Protein 1BQC (pdb70)

Sequence (302 aa):
ATGLHVKNGRLYEANGQEFIIRGVSHPHNWYPQHTQAFADIKSHGANTVRVVLSNGVRWSKNGPSDVANVISLCKQNRLICMLEVHDTTGYGEQSGASTLDQAVDYWIELKSVLQGEEDYVLINIGNEPYGNDSATVAAWATDTSAAIQRLRAAGFEHTLVVDAPNWGQDWTNTMRNNADQVYASDPTGNTVFSIHMYGVYSQASTITSYLEHFVNAGLPLIIGEFGHDHSDGNPDEDTIMAEAERLKLGYIGWSWSGNGGGVEYLDMVYNFDGDNLSPWGERIFYGPNGIASTAKEAVIFG

Nearest PDB structures (foldseek):
  1bqc-assembly1_A  TM=1.003E+00  e=2.006E-66  Thermobifida fusca
  2man-assembly1_A  TM=1.001E+00  e=4.944E-61  Thermobifida fusca
  3wsu-assembly2_B  TM=9.841E-01  e=5.774E-48  Streptomyces thermolilacinus
  2whj-assembly1_A  TM=9.420E-01  e=3.807E-36  Salipaludibacillus agaradhaerens
  1wky-assembly1_A  TM=9.563E-01  e=1.554E-35  Bacillus sp. JAMB-602

B-factor: mean 15.45, std 10.42, range [4.04, 80.32]

Structure (mmCIF, N/CA/C/O backbone):
data_1BQC
#
_entry.id   1BQC
#
_cell.length_a   43.702
_cell.length_b   46.058
_cell.length_c   132.511
_cell.angle_alpha   90.00
_cell.angle_beta   90.00
_cell.angle_gamma   90.00
#
_symmetry.space_group_name_H-M   'P 21 21 21'
#
loop_
_entity.id
_entity.type
_entity.pdbx_description
1 polymer 'PROTEIN (BETA-MANNANASE)'
2 water water
#
loop_
_atom_site.group_PDB
_atom_site.id
_atom_site.type_symbol
_atom_site.label_atom_id
_atom_site.label_alt_id
_atom_site.label_comp_id
_atom_site.label_asym_id
_atom_site.label_entity_id
_atom_site.label_seq_id
_atom_site.pdbx_PDB_ins_code
_atom_site.Cartn_x
_atom_site.Cartn_y
_atom_site.Cartn_z
_atom_site.occupancy
_atom_site.B_iso_or_equiv
_atom_site.auth_seq_id
_atom_site.auth_comp_id
_atom_site.auth_asym_id
_atom_site.auth_atom_id
_atom_site.pdbx_PDB_model_num
ATOM 1 N N . ALA A 1 1 ? 33.406 -3.833 15.296 1.00 19.99 1 ALA A N 1
ATOM 2 C CA . ALA A 1 1 ? 34.876 -3.967 15.239 1.00 19.46 1 ALA A CA 1
ATOM 3 C C . ALA A 1 1 ? 35.587 -2.651 15.556 1.00 17.49 1 ALA A C 1
ATOM 4 O O . ALA A 1 1 ? 35.024 -1.588 15.337 1.00 17.31 1 ALA A O 1
ATOM 6 N N . THR A 1 2 ? 36.840 -2.772 15.982 1.00 14.61 2 THR A N 1
ATOM 7 C CA . THR A 1 2 ? 37.671 -1.605 16.210 1.00 13.44 2 THR A CA 1
ATOM 8 C C . THR A 1 2 ? 38.530 -1.342 14.974 1.00 13.08 2 THR A C 1
ATOM 9 O O . THR A 1 2 ? 38.800 -2.251 14.178 1.00 14.13 2 THR A O 1
ATOM 13 N N . GLY A 1 3 ? 38.975 -0.101 14.833 1.00 10.13 3 GLY A N 1
ATOM 14 C CA . GLY A 1 3 ? 39.835 0.297 13.722 1.00 10.58 3 GLY A CA 1
ATOM 15 C C . GLY A 1 3 ? 40.977 1.111 14.363 1.00 11.37 3 GLY A C 1
ATOM 16 O O . GLY A 1 3 ? 41.870 0.542 14.994 1.00 9.77 3 GLY A O 1
ATOM 17 N N . LEU A 1 4 ? 40.854 2.424 14.209 1.00 8.10 4 LEU A N 1
ATOM 18 C CA . LEU A 1 4 ? 41.775 3.337 14.886 1.00 7.54 4 LEU A CA 1
ATO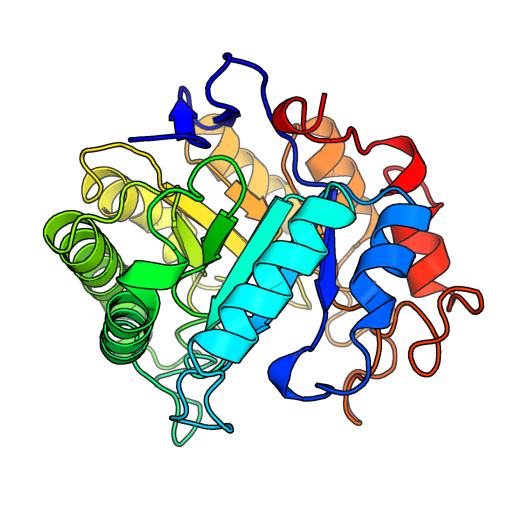M 19 C C . LEU A 1 4 ? 41.634 3.085 16.380 1.00 7.74 4 LEU A C 1
ATOM 20 O O . LEU A 1 4 ? 40.508 3.013 16.882 1.00 8.55 4 LEU A O 1
ATOM 25 N N . HIS A 1 5 ? 42.754 3.007 17.095 1.00 7.86 5 HIS A N 1
ATOM 26 C CA . HIS A 1 5 ? 42.700 2.689 18.509 1.00 8.18 5 HIS A CA 1
ATOM 27 C C . HIS A 1 5 ? 43.942 3.229 19.214 1.00 8.03 5 HIS A C 1
ATOM 28 O O . HIS A 1 5 ? 44.898 3.653 18.563 1.00 9.46 5 HIS A O 1
ATOM 35 N N . VAL A 1 6 ? 43.892 3.214 20.529 1.00 9.64 6 VAL A N 1
ATOM 36 C CA . VAL A 1 6 ? 44.976 3.749 21.331 1.00 9.56 6 VAL A CA 1
ATOM 37 C C . VAL A 1 6 ? 45.713 2.657 22.089 1.00 11.02 6 VAL A C 1
ATOM 38 O O . VAL A 1 6 ? 45.111 1.746 22.669 1.00 14.07 6 VAL A O 1
ATOM 42 N N . LYS A 1 7 ? 47.031 2.781 22.083 1.00 11.06 7 LYS A N 1
ATOM 43 C CA . LYS A 1 7 ? 47.846 1.885 22.892 1.00 14.49 7 LYS A CA 1
ATOM 44 C C . LYS A 1 7 ? 49.093 2.672 23.283 1.00 12.81 7 LYS A C 1
ATOM 45 O O . LYS A 1 7 ? 49.642 3.494 22.549 1.00 11.98 7 LYS A O 1
ATOM 51 N N . ASN A 1 8 ? 49.493 2.493 24.533 1.00 14.78 8 ASN A N 1
ATOM 52 C CA . ASN A 1 8 ? 50.655 3.157 25.090 1.00 16.50 8 ASN A CA 1
ATOM 53 C C . ASN A 1 8 ? 50.649 4.663 24.886 1.00 12.76 8 ASN A C 1
ATOM 54 O O . ASN A 1 8 ? 51.648 5.314 24.612 1.00 15.63 8 ASN A O 1
ATOM 59 N N . GLY A 1 9 ? 49.480 5.272 25.016 1.00 12.85 9 GLY A N 1
ATOM 60 C CA . GLY A 1 9 ? 49.270 6.687 24.917 1.00 13.32 9 GLY A CA 1
ATOM 61 C C . GLY A 1 9 ? 49.328 7.258 23.519 1.00 11.27 9 GLY A C 1
ATOM 62 O O . GLY A 1 9 ? 49.432 8.480 23.402 1.00 12.75 9 GLY A O 1
ATOM 63 N N . ARG A 1 10 ? 49.348 6.415 22.502 1.00 10.23 10 ARG A N 1
ATOM 64 C CA . ARG A 1 10 ? 49.458 6.876 21.121 1.00 9.69 10 ARG A CA 1
ATOM 65 C C . ARG A 1 10 ? 48.343 6.278 20.266 1.00 8.81 10 ARG A C 1
ATOM 66 O O . ARG A 1 10 ? 47.680 5.311 20.653 1.00 10.11 10 ARG A O 1
ATOM 74 N N . LEU A 1 11 ? 48.111 6.893 19.115 1.00 7.00 11 LEU A N 1
ATOM 75 C CA . LEU A 1 11 ? 47.058 6.514 18.185 1.00 6.08 11 LEU A CA 1
ATOM 76 C C . LEU A 1 11 ? 47.606 5.637 17.071 1.00 7.87 11 LEU A C 1
ATOM 77 O O . LEU A 1 11 ? 48.642 5.930 16.445 1.00 7.65 11 LEU A O 1
ATOM 82 N N . TYR A 1 12 ? 46.951 4.492 16.889 1.00 7.28 12 TYR A N 1
ATOM 8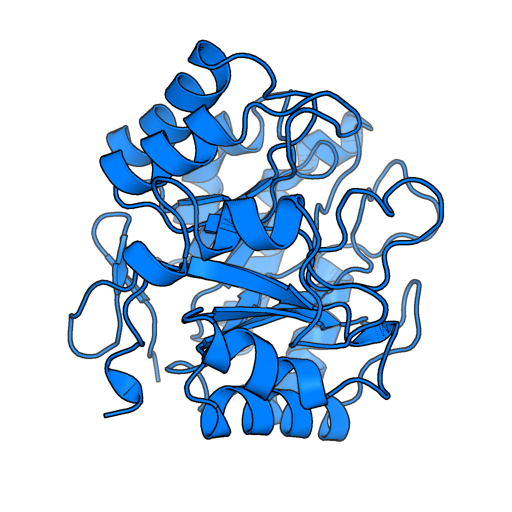3 C CA . TYR A 1 12 ? 47.352 3.518 15.905 1.00 7.22 12 TYR A CA 1
ATOM 84 C C . TYR A 1 12 ? 46.208 3.096 14.994 1.00 8.15 12 TYR A C 1
ATOM 85 O O . TYR A 1 12 ? 45.043 3.059 15.371 1.00 10.21 12 TYR A O 1
ATOM 94 N N . GLU A 1 13 ? 46.599 2.743 13.773 1.00 8.23 13 GLU A N 1
ATOM 95 C CA . GLU A 1 13 ? 45.668 2.099 12.859 1.00 8.04 13 GLU A CA 1
ATOM 96 C C . GLU A 1 13 ? 45.547 0.637 13.295 1.00 9.19 13 GLU A C 1
ATOM 97 O O . GLU A 1 13 ? 46.407 0.111 14.021 1.00 9.76 13 GLU A O 1
ATOM 103 N N . ALA A 1 14 ? 44.526 -0.056 12.799 1.00 9.96 14 ALA A N 1
ATOM 104 C CA . ALA A 1 14 ? 44.306 -1.450 13.189 1.00 11.35 14 ALA A CA 1
ATOM 105 C C . ALA A 1 14 ? 45.494 -2.347 12.901 1.00 12.12 14 ALA A C 1
ATOM 106 O O . ALA A 1 14 ? 45.734 -3.312 13.631 1.00 13.84 14 ALA A O 1
ATOM 108 N N . ASN A 1 15 ? 46.256 -2.062 11.860 1.00 10.66 15 ASN A N 1
ATOM 109 C CA . ASN A 1 15 ? 47.421 -2.844 11.472 1.00 13.18 15 ASN A CA 1
ATOM 110 C C . ASN A 1 15 ? 48.652 -2.572 12.326 1.00 12.33 15 ASN A C 1
ATOM 111 O O . ASN A 1 15 ? 49.716 -3.149 12.060 1.00 14.63 15 ASN A O 1
ATOM 116 N N . GLY A 1 16 ? 48.560 -1.710 13.340 1.00 11.07 16 GLY A N 1
ATOM 117 C CA . GLY A 1 16 ? 49.691 -1.461 14.207 1.00 12.34 16 GLY A CA 1
ATOM 118 C C . GLY A 1 16 ? 50.527 -0.265 13.828 1.00 11.19 16 GLY A C 1
ATOM 119 O O . GLY A 1 16 ? 51.493 0.033 14.545 1.00 13.51 16 GLY A O 1
ATOM 120 N N . GLN A 1 17 ? 50.176 0.414 12.735 1.00 12.13 17 GLN A N 1
ATOM 121 C CA . GLN A 1 17 ? 50.945 1.588 12.335 1.00 11.71 17 GLN A CA 1
ATOM 122 C C . GLN A 1 17 ? 50.502 2.824 13.118 1.00 9.84 17 GLN A C 1
ATOM 123 O O . GLN A 1 17 ? 49.315 3.151 13.106 1.00 10.61 17 GLN A O 1
ATOM 129 N N . GLU A 1 18 ? 51.447 3.531 13.752 1.00 8.83 18 GLU A N 1
ATOM 130 C CA . GLU A 1 18 ? 51.063 4.746 14.458 1.00 8.53 18 GLU A CA 1
ATOM 131 C C . GLU A 1 18 ? 50.545 5.774 13.447 1.00 8.13 18 GLU A C 1
ATOM 132 O O . GLU A 1 18 ? 51.086 5.892 12.344 1.00 9.75 18 GLU A O 1
ATOM 138 N N . PHE A 1 19 ? 49.549 6.553 13.859 1.00 7.80 19 PHE A N 1
ATOM 139 C CA . PHE A 1 19 ? 48.985 7.612 13.043 1.00 8.64 19 PHE A CA 1
ATOM 140 C C . PHE A 1 19 ? 49.164 8.943 13.783 1.00 8.53 19 PHE A C 1
ATOM 141 O O . PHE A 1 19 ? 48.712 9.109 14.925 1.00 7.80 19 PHE A O 1
ATOM 149 N N . ILE A 1 20 ? 49.867 9.854 13.128 1.00 6.25 20 ILE A N 1
ATOM 150 C CA . ILE A 1 20 ? 50.122 11.191 13.658 1.00 6.08 20 ILE A CA 1
ATOM 151 C C . ILE A 1 20 ? 49.291 12.171 12.837 1.00 5.21 20 ILE A C 1
ATOM 152 O O . ILE A 1 20 ? 49.599 12.482 11.692 1.00 7.42 20 ILE A O 1
ATOM 157 N N . ILE A 1 21 ? 48.237 12.706 13.448 1.00 5.48 21 ILE A N 1
ATOM 158 C CA . ILE A 1 21 ? 47.334 13.584 12.733 1.00 6.45 21 ILE A CA 1
ATOM 159 C C . ILE A 1 21 ? 47.998 14.874 12.288 1.00 7.36 21 ILE A C 1
ATOM 160 O O . ILE A 1 21 ? 48.687 15.515 13.072 1.00 6.40 21 ILE A O 1
ATOM 165 N N . ARG A 1 22 ? 47.814 15.246 11.026 1.00 6.54 22 ARG A N 1
ATOM 166 C CA . ARG A 1 22 ? 48.306 16.498 10.479 1.00 5.85 22 ARG A CA 1
ATOM 167 C C . ARG A 1 22 ? 47.210 17.032 9.548 1.00 6.91 22 ARG A C 1
ATOM 168 O O . ARG A 1 22 ? 47.106 16.581 8.416 1.00 7.61 22 ARG A O 1
ATOM 176 N N . GLY A 1 23 ? 46.347 17.894 10.065 1.00 6.39 23 GLY A N 1
ATOM 177 C CA . GLY A 1 23 ? 45.233 18.356 9.277 1.00 8.40 23 GLY A CA 1
ATOM 178 C C . GLY A 1 23 ? 44.722 19.708 9.695 1.00 5.74 23 GLY A C 1
ATOM 179 O O . GLY A 1 23 ? 45.380 20.505 10.354 1.00 6.49 23 GLY A O 1
ATOM 180 N N . VAL A 1 24 ? 43.499 19.979 9.259 1.00 6.40 24 VAL A N 1
ATOM 181 C CA . VAL A 1 24 ? 42.809 21.225 9.461 1.00 5.39 24 VAL A CA 1
ATOM 182 C C . VAL A 1 24 ? 41.310 20.995 9.661 1.00 7.08 24 VAL A C 1
ATOM 183 O O . VAL A 1 24 ? 40.808 19.932 9.317 1.00 6.93 24 VAL A O 1
ATOM 187 N N . SER A 1 25 ? 40.664 21.973 10.277 1.00 5.44 25 SER A N 1
ATOM 188 C CA . SER A 1 25 ? 39.214 21.947 10.392 1.00 5.22 25 SER A CA 1
ATOM 189 C C . SER A 1 25 ? 38.574 22.601 9.165 1.00 7.23 25 SER A C 1
ATOM 190 O O . SER A 1 25 ? 39.063 23.617 8.671 1.00 8.15 25 SER A O 1
ATOM 193 N N . HIS A 1 26 ? 37.446 22.070 8.742 1.00 7.57 26 HIS A N 1
ATOM 194 C CA . HIS A 1 26 ? 36.664 22.583 7.608 1.00 7.79 26 HIS A CA 1
ATOM 195 C C . HIS A 1 26 ? 35.256 22.830 8.125 1.00 7.98 26 HIS A C 1
ATOM 196 O O . HIS A 1 26 ? 34.631 21.919 8.684 1.00 7.85 26 HIS A O 1
ATOM 203 N N . PRO A 1 27 ? 34.747 24.044 7.947 1.00 8.92 27 PRO A N 1
ATOM 204 C CA . PRO A 1 27 ? 33.436 24.422 8.464 1.00 8.42 27 PRO A CA 1
ATOM 205 C C . PRO A 1 27 ? 32.250 23.950 7.647 1.00 11.67 27 PRO A C 1
ATOM 206 O O . PRO A 1 27 ? 31.394 24.730 7.209 1.00 11.39 27 PRO A O 1
ATOM 210 N N . HIS A 1 28 ? 32.115 22.642 7.486 1.00 10.52 28 HIS A N 1
ATOM 211 C CA . HIS A 1 28 ? 31.046 22.053 6.695 1.00 9.74 28 HIS A CA 1
ATOM 212 C C . HIS A 1 28 ? 29.644 22.500 7.041 1.00 11.65 28 HIS A C 1
ATOM 213 O O . HIS A 1 28 ? 28.876 22.872 6.128 1.00 10.82 28 HIS A O 1
ATOM 220 N N . ASN A 1 29 ? 29.313 22.541 8.330 1.00 9.96 29 ASN A N 1
ATOM 221 C CA . ASN A 1 29 ? 27.964 22.913 8.707 1.00 11.55 29 ASN A CA 1
ATOM 222 C C . ASN A 1 29 ? 27.591 24.289 8.168 1.00 11.78 29 ASN A C 1
ATOM 223 O O . ASN A 1 29 ? 26.450 24.467 7.727 1.00 14.15 29 ASN A O 1
ATOM 228 N N . TRP A 1 30 ? 28.505 25.245 8.228 1.00 12.68 30 TRP A N 1
ATOM 229 C CA . TRP A 1 30 ? 28.179 26.604 7.815 1.00 12.41 30 TRP A CA 1
ATOM 230 C C . TRP A 1 30 ? 28.381 26.858 6.342 1.00 13.34 30 TRP A C 1
ATOM 231 O O . TRP A 1 30 ? 27.948 27.876 5.797 1.00 14.30 30 TRP A O 1
ATOM 242 N N . TYR A 1 31 ? 29.109 25.950 5.667 1.00 11.90 31 TYR A N 1
ATOM 243 C CA . TYR A 1 31 ? 29.392 26.081 4.244 1.00 12.08 31 TYR A CA 1
ATOM 244 C C . TYR A 1 31 ? 29.189 24.740 3.542 1.00 11.04 31 TYR A C 1
ATOM 245 O O . TYR A 1 31 ? 30.117 24.151 3.005 1.00 11.29 31 TYR A O 1
ATOM 254 N N . PRO A 1 32 ? 27.945 24.285 3.480 1.00 12.72 32 PRO A N 1
ATOM 255 C CA . PRO A 1 32 ? 27.582 23.013 2.872 1.00 12.31 32 PRO A CA 1
ATOM 256 C C . PRO A 1 32 ? 27.873 22.941 1.387 1.00 11.19 32 PRO A C 1
ATOM 257 O O . PRO A 1 32 ? 28.006 21.834 0.829 1.00 14.76 32 PRO A O 1
ATOM 261 N N . GLN A 1 33 ? 28.012 24.076 0.728 1.00 10.38 33 GLN A N 1
ATOM 262 C CA . GLN A 1 33 ? 28.307 24.161 -0.690 1.00 12.52 33 GLN A CA 1
ATOM 263 C C . GLN A 1 33 ? 29.771 23.992 -1.035 1.00 12.33 33 GLN A C 1
ATOM 264 O O . GLN A 1 33 ? 30.117 23.824 -2.219 1.00 16.05 33 GLN A O 1
ATOM 270 N N . HIS A 1 34 ? 30.664 23.977 -0.034 1.00 12.55 34 HIS A N 1
ATOM 271 C CA . HIS A 1 34 ? 32.090 23.914 -0.289 1.00 12.90 34 HIS A CA 1
ATOM 272 C C . HIS A 1 34 ? 32.713 22.569 0.009 1.00 12.33 34 HIS A C 1
ATOM 273 O O . HIS A 1 34 ? 33.825 22.442 0.547 1.00 12.19 34 HIS A O 1
ATOM 280 N N . THR A 1 35 ? 32.087 21.515 -0.505 1.00 13.84 35 THR A N 1
ATOM 281 C CA . THR A 1 35 ? 32.599 20.167 -0.336 1.00 12.50 35 THR A CA 1
ATOM 282 C C . THR A 1 35 ? 33.807 19.881 -1.201 1.00 12.49 35 THR A C 1
ATOM 283 O O . THR A 1 35 ? 34.456 18.862 -0.964 1.00 14.40 35 THR A O 1
ATOM 287 N N . GLN A 1 36 ? 34.278 20.791 -2.051 1.00 12.36 36 GLN A N 1
ATOM 288 C CA . GLN A 1 36 ? 35.525 20.674 -2.773 1.00 13.93 36 GLN A CA 1
ATOM 289 C C . GLN A 1 36 ? 36.709 20.787 -1.808 1.00 12.62 36 GLN A C 1
ATOM 290 O O . GLN A 1 36 ? 37.843 20.411 -2.107 1.00 12.93 36 GLN A O 1
ATOM 296 N N . ALA A 1 37 ? 36.452 21.303 -0.595 1.00 11.47 37 ALA A N 1
ATOM 297 C CA . ALA A 1 37 ? 37.488 21.418 0.417 1.00 9.81 37 ALA A CA 1
ATOM 298 C C . ALA A 1 37 ? 38.157 20.080 0.739 1.00 10.91 37 ALA A C 1
ATOM 299 O O . ALA A 1 37 ? 39.356 20.115 1.050 1.00 9.74 37 ALA A O 1
ATOM 301 N N . PHE A 1 38 ? 37.436 18.966 0.729 1.00 10.26 38 PHE A N 1
ATOM 302 C CA . PHE A 1 38 ? 38.064 17.691 1.069 1.00 9.64 38 PHE A CA 1
ATOM 303 C C . PHE A 1 38 ? 39.227 17.358 0.146 1.00 11.14 38 PHE A C 1
ATOM 304 O O . PHE A 1 38 ? 40.362 17.090 0.558 1.00 9.77 38 PHE A O 1
ATOM 312 N N . ALA A 1 39 ? 39.003 17.412 -1.172 1.00 9.31 39 ALA A N 1
ATOM 313 C CA . ALA A 1 39 ? 40.049 17.171 -2.137 1.00 10.81 39 ALA A CA 1
ATOM 314 C C . ALA A 1 39 ? 41.172 18.198 -2.022 1.00 11.55 39 ALA A C 1
ATOM 315 O O . ALA A 1 39 ? 42.354 17.869 -2.130 1.00 11.23 39 ALA A O 1
ATOM 317 N N . ASP A 1 40 ? 40.792 19.472 -1.827 1.00 11.73 40 ASP A N 1
ATOM 318 C CA . ASP A 1 40 ? 41.779 20.538 -1.737 1.00 12.43 40 ASP A CA 1
ATOM 319 C C . ASP A 1 40 ? 42.713 20.386 -0.545 1.00 9.47 40 ASP A C 1
ATOM 320 O O . ASP A 1 40 ? 43.933 20.603 -0.644 1.00 11.65 40 ASP A O 1
ATOM 325 N N . ILE A 1 41 ? 42.157 20.012 0.590 1.00 10.55 41 ILE A N 1
ATOM 326 C CA . ILE A 1 41 ? 42.936 19.802 1.821 1.00 7.92 41 ILE A CA 1
ATOM 327 C C . ILE A 1 41 ? 43.902 18.649 1.632 1.00 8.50 41 ILE A C 1
ATOM 328 O O . ILE A 1 41 ? 45.089 18.750 1.963 1.00 9.49 41 ILE A O 1
ATOM 333 N N . LYS A 1 42 ? 43.472 17.553 1.006 1.00 8.91 42 LYS A N 1
ATOM 334 C CA . LYS A 1 42 ? 44.358 16.439 0.706 1.00 8.54 42 LYS A CA 1
ATOM 335 C C . LYS A 1 42 ? 45.448 16.860 -0.269 1.00 8.82 42 LYS A C 1
ATOM 336 O O . LYS A 1 42 ? 46.601 16.456 -0.139 1.00 10.29 42 LYS A O 1
ATOM 342 N N . SER A 1 43 ? 45.101 17.691 -1.241 1.00 9.76 43 SER A N 1
ATOM 343 C CA . SER A 1 43 ? 46.102 18.098 -2.240 1.00 11.34 43 SER A CA 1
ATOM 344 C C . SER A 1 43 ? 47.308 18.810 -1.645 1.00 12.27 43 SER A C 1
ATOM 345 O O . SER A 1 43 ? 48.398 18.733 -2.211 1.00 15.25 43 SER A O 1
ATOM 348 N N . HIS A 1 44 ? 47.171 19.444 -0.490 1.00 10.90 44 HIS A N 1
ATOM 349 C CA . HIS A 1 44 ? 48.234 20.132 0.195 1.00 10.44 44 HIS A CA 1
ATOM 350 C C . HIS A 1 44 ? 48.927 19.249 1.215 1.00 9.58 44 HIS A C 1
ATOM 351 O O . HIS A 1 44 ? 49.816 19.725 1.928 1.00 12.54 44 HIS A O 1
ATOM 358 N N . GLY A 1 45 ? 48.590 17.963 1.278 1.00 9.60 45 GLY A N 1
ATOM 359 C CA . GLY A 1 45 ? 49.297 17.013 2.100 1.00 9.89 45 GLY A CA 1
ATOM 360 C C . GLY A 1 45 ? 48.676 16.572 3.405 1.00 8.44 45 GLY A C 1
ATOM 361 O O . GLY A 1 45 ? 49.269 15.737 4.098 1.00 7.62 45 GLY A O 1
ATOM 362 N N . ALA A 1 46 ? 47.545 17.155 3.776 1.00 9.33 46 ALA A N 1
ATOM 363 C CA . ALA A 1 46 ? 46.929 16.775 5.048 1.00 7.70 46 ALA A CA 1
ATOM 364 C C . ALA A 1 46 ? 46.566 15.297 5.035 1.00 6.48 46 ALA A C 1
ATOM 365 O O . ALA A 1 46 ? 46.289 14.739 3.965 1.00 8.49 46 ALA A O 1
ATOM 367 N N . ASN A 1 47 ? 46.513 14.674 6.216 1.00 6.94 47 ASN A N 1
ATOM 368 C CA . ASN A 1 47 ? 46.084 13.288 6.301 1.00 5.15 47 ASN A CA 1
ATOM 369 C C . ASN A 1 47 ? 44.743 13.170 7.039 1.00 7.03 47 ASN A C 1
ATOM 370 O O . ASN A 1 47 ? 44.231 12.060 7.132 1.00 6.75 47 ASN A O 1
ATOM 375 N N . THR A 1 48 ? 44.244 14.274 7.567 1.00 5.52 48 THR A N 1
ATOM 376 C CA . THR A 1 48 ? 43.029 14.311 8.350 1.00 6.93 48 THR A CA 1
ATOM 377 C C . THR A 1 48 ? 42.273 15.626 8.133 1.00 5.96 48 THR A C 1
ATOM 378 O O . THR A 1 48 ? 42.915 16.666 7.973 1.00 6.87 48 THR A O 1
ATOM 382 N N . VAL A 1 49 ? 40.943 15.563 8.123 1.00 5.33 49 VAL A N 1
ATOM 383 C CA . VAL A 1 49 ? 40.130 16.764 8.141 1.00 6.28 49 VAL A CA 1
ATOM 384 C C . VAL A 1 49 ? 39.174 16.641 9.327 1.00 6.76 49 VAL A C 1
ATOM 385 O O . VAL A 1 49 ? 38.567 15.601 9.558 1.00 8.07 49 VAL A O 1
ATOM 389 N N . ARG A 1 50 ? 39.096 17.700 10.121 1.00 5.82 50 ARG A N 1
ATOM 390 C CA . ARG A 1 50 ? 38.152 17.824 11.224 1.00 5.20 50 ARG A CA 1
ATOM 391 C C . ARG A 1 50 ? 36.935 18.565 10.669 1.00 6.26 50 ARG A C 1
ATOM 392 O O . ARG A 1 50 ? 37.090 19.677 10.156 1.00 8.25 50 ARG A O 1
ATOM 400 N N . VAL A 1 51 ? 35.781 17.911 10.696 1.00 7.58 51 VAL A N 1
ATOM 401 C CA . VAL A 1 51 ? 34.578 18.439 10.050 1.00 6.29 51 VAL A CA 1
ATOM 402 C C . VAL A 1 51 ? 33.566 18.966 11.064 1.00 7.27 51 VAL A C 1
ATOM 403 O O . VAL A 1 51 ? 33.063 18.255 11.930 1.00 7.83 51 VAL A O 1
ATOM 407 N N . VAL A 1 52 ? 33.241 20.240 10.876 1.00 7.22 52 VAL A N 1
ATOM 408 C CA . VAL A 1 52 ? 32.258 20.905 11.713 1.00 8.13 52 VAL A CA 1
ATOM 409 C C . VAL A 1 52 ? 30.854 20.428 11.356 1.00 9.24 52 VAL A C 1
ATOM 410 O O . VAL A 1 52 ? 30.388 20.667 10.243 1.00 10.32 52 VAL A O 1
ATOM 414 N N . LEU A 1 53 ? 30.209 19.763 12.278 1.00 8.03 53 LEU A N 1
ATOM 415 C CA . LEU A 1 53 ? 28.835 19.323 12.170 1.00 8.48 53 LEU A CA 1
ATOM 416 C C . LEU A 1 53 ? 28.027 19.998 13.291 1.00 9.81 53 LEU A C 1
ATOM 417 O O . LEU A 1 53 ? 28.549 20.520 14.267 1.00 9.84 53 LEU A O 1
ATOM 422 N N . SER A 1 54 ? 26.704 19.909 13.136 1.00 11.04 54 SER A N 1
ATOM 423 C CA . SER A 1 54 ? 25.770 20.382 14.126 1.00 10.50 54 SER A CA 1
ATOM 424 C C . SER A 1 54 ? 24.756 19.291 14.465 1.00 10.55 54 SER A C 1
ATOM 425 O O . SER A 1 54 ? 24.310 18.532 13.601 1.00 11.03 54 SER A O 1
ATOM 428 N N . ASN A 1 55 ? 24.400 19.244 15.742 1.00 11.07 55 ASN A N 1
ATOM 429 C CA . ASN A 1 55 ? 23.365 18.359 16.234 1.00 10.72 55 ASN A CA 1
ATOM 430 C C . ASN A 1 55 ? 22.005 19.075 16.189 1.00 12.73 55 ASN A C 1
ATOM 431 O O . ASN A 1 55 ? 21.052 18.477 16.691 1.00 14.58 55 ASN A O 1
ATOM 436 N N . GLY A 1 56 ? 21.956 20.294 15.685 1.00 12.15 56 GLY A N 1
ATOM 437 C CA . GLY A 1 56 ? 20.725 21.048 15.579 1.00 14.73 56 GLY A CA 1
ATOM 438 C C . GLY A 1 56 ? 20.408 21.959 16.752 1.00 16.57 56 GLY A C 1
ATOM 439 O O . GLY A 1 56 ? 19.474 22.774 16.653 1.00 16.91 56 GLY A O 1
ATOM 440 N N . VAL A 1 57 ? 21.145 21.863 17.853 1.00 13.80 57 VAL A N 1
ATOM 441 C CA . VAL A 1 57 ? 20.852 22.653 19.047 1.00 14.61 57 VAL A CA 1
ATOM 442 C C . VAL A 1 57 ? 21.082 24.133 18.800 1.00 15.87 57 VAL A C 1
ATOM 443 O O . VAL A 1 57 ? 20.204 24.957 19.135 1.00 17.35 57 VAL A O 1
ATOM 447 N N . ARG A 1 58 ? 22.206 24.489 18.190 1.00 13.93 58 ARG A N 1
ATOM 448 C CA . ARG A 1 58 ? 22.499 25.877 17.866 1.00 16.47 58 ARG A CA 1
ATOM 449 C C . ARG A 1 58 ? 22.403 26.184 16.382 1.00 18.22 58 ARG A C 1
ATOM 450 O O . ARG A 1 58 ? 22.026 27.280 15.986 1.00 20.33 58 ARG A O 1
ATOM 458 N N . TRP A 1 59 ? 22.849 25.244 15.538 1.00 15.45 59 TRP A N 1
ATOM 459 C CA . TRP A 1 59 ? 22.837 25.425 14.092 1.00 16.51 59 TRP A CA 1
ATOM 460 C C . TRP A 1 59 ? 21.909 24.406 13.448 1.00 18.14 59 TRP A C 1
ATOM 461 O O . TRP A 1 59 ? 21.165 23.759 14.175 1.00 18.50 59 TRP A O 1
ATOM 472 N N . SER A 1 60 ? 21.952 24.260 12.131 1.00 18.03 60 SER A N 1
ATOM 473 C CA . SER A 1 60 ? 21.071 23.299 11.467 1.00 19.36 60 SER A CA 1
ATOM 474 C C . SER A 1 60 ? 21.738 21.924 11.450 1.00 17.08 60 SER A C 1
ATOM 475 O O . SER A 1 60 ? 22.859 21.769 10.980 1.00 17.42 60 SER A O 1
ATOM 478 N N . LYS A 1 61 ? 21.003 20.937 11.924 1.00 14.86 61 LYS A N 1
ATOM 479 C CA . LYS A 1 61 ? 21.519 19.581 12.023 1.00 17.22 61 LYS A CA 1
ATOM 480 C C . LYS A 1 61 ? 21.976 18.977 10.697 1.00 15.62 61 LYS A C 1
ATOM 481 O O . LYS A 1 61 ? 21.306 19.113 9.676 1.00 16.34 61 LYS A O 1
ATOM 487 N N . ASN A 1 62 ? 23.103 18.269 10.777 1.00 10.89 62 ASN A N 1
ATOM 488 C CA . ASN A 1 62 ? 23.598 17.528 9.619 1.00 11.53 62 ASN A CA 1
ATOM 489 C C . ASN A 1 62 ? 22.992 16.131 9.730 1.00 11.38 62 ASN A C 1
ATOM 490 O O . ASN A 1 62 ? 23.323 15.358 10.639 1.00 12.36 62 ASN A O 1
ATOM 495 N N . GLY A 1 63 ? 22.046 15.846 8.823 1.00 11.89 63 GLY A N 1
ATOM 496 C CA . GLY A 1 63 ? 21.385 14.553 8.873 1.00 13.35 63 GLY A CA 1
ATOM 497 C C . GLY A 1 63 ? 22.258 13.401 8.403 1.00 11.53 63 GLY A C 1
ATOM 498 O O . GLY A 1 63 ? 23.339 13.577 7.859 1.00 10.55 63 GLY A O 1
ATOM 499 N N . PRO A 1 64 ? 21.763 12.180 8.558 1.00 11.32 64 PRO A N 1
ATOM 500 C CA . PRO A 1 64 ? 22.482 10.979 8.179 1.00 12.39 64 PRO A CA 1
ATOM 501 C C . PRO A 1 64 ? 22.978 10.931 6.751 1.00 11.46 64 PRO A C 1
ATOM 502 O O . PRO A 1 64 ? 24.141 10.542 6.532 1.00 12.05 64 PRO A O 1
ATOM 506 N N . SER A 1 65 ? 22.169 11.302 5.758 1.00 10.71 65 SER A N 1
ATOM 507 C CA . SER A 1 65 ? 22.640 11.219 4.372 1.00 10.19 65 SER A CA 1
ATOM 508 C C . SER A 1 65 ? 23.751 12.218 4.110 1.00 10.74 65 SER A C 1
ATOM 509 O O . SER A 1 65 ? 24.660 11.931 3.323 1.00 10.51 65 SER A O 1
ATOM 512 N N . ASP A 1 66 ? 23.665 13.381 4.744 1.00 9.47 66 ASP A N 1
ATOM 513 C CA . ASP A 1 66 ? 24.709 14.398 4.642 1.00 6.81 66 ASP A CA 1
ATOM 514 C C . ASP A 1 66 ? 25.998 13.881 5.267 1.00 8.83 66 ASP A C 1
ATOM 515 O O . ASP A 1 66 ? 27.053 13.922 4.620 1.00 9.43 66 ASP A O 1
ATOM 520 N N . VAL A 1 67 ? 25.907 13.320 6.470 1.00 8.79 67 VAL A N 1
ATOM 521 C CA . VAL A 1 67 ? 27.099 12.772 7.127 1.00 8.30 67 VAL A CA 1
ATOM 522 C C . VAL A 1 67 ? 27.669 11.604 6.337 1.00 9.14 67 VAL A C 1
ATOM 523 O O . VAL A 1 67 ? 28.891 11.518 6.195 1.00 9.90 67 VAL A O 1
ATOM 527 N N . ALA A 1 68 ? 26.818 10.763 5.739 1.00 8.70 68 ALA A N 1
ATOM 528 C CA . ALA A 1 68 ? 27.333 9.687 4.898 1.00 10.11 68 ALA A CA 1
ATOM 529 C C . ALA A 1 68 ? 28.152 10.263 3.752 1.00 7.81 68 ALA A C 1
ATOM 530 O O . ALA A 1 68 ? 29.193 9.726 3.353 1.00 8.54 68 ALA A O 1
ATOM 532 N N . ASN A 1 69 ? 27.652 11.338 3.146 1.00 7.42 69 ASN A N 1
ATOM 533 C CA . ASN A 1 69 ? 28.348 11.999 2.056 1.00 8.40 69 ASN A CA 1
ATOM 534 C C . ASN A 1 69 ? 29.705 12.510 2.527 1.00 9.06 69 ASN A C 1
ATOM 535 O O . ASN A 1 69 ? 30.728 12.346 1.849 1.00 7.63 69 ASN A O 1
ATOM 540 N N . VAL A 1 70 ? 29.723 13.186 3.677 1.00 8.31 70 VAL A N 1
ATOM 541 C CA . VAL A 1 70 ? 30.983 13.691 4.226 1.00 7.40 70 VAL A CA 1
ATOM 542 C C . VAL A 1 70 ? 31.994 12.569 4.390 1.00 7.66 70 VAL A C 1
ATOM 543 O O . VAL A 1 70 ? 33.156 12.673 3.982 1.00 8.32 70 VAL A O 1
ATOM 547 N N . ILE A 1 71 ? 31.554 11.455 4.990 1.00 7.28 71 ILE A N 1
ATOM 548 C CA . ILE A 1 71 ? 32.466 10.330 5.211 1.00 8.20 71 ILE A CA 1
ATOM 549 C C . ILE A 1 71 ? 32.971 9.782 3.884 1.00 8.99 71 ILE A C 1
ATOM 550 O O . ILE A 1 71 ? 34.149 9.451 3.733 1.00 9.07 71 ILE A O 1
ATOM 555 N N . SER A 1 72 ? 32.108 9.726 2.868 1.00 9.05 72 SER A N 1
ATOM 556 C CA . SER A 1 72 ? 32.528 9.259 1.545 1.00 8.57 72 SER A CA 1
ATOM 557 C C . SER A 1 72 ? 33.571 10.179 0.926 1.00 8.63 72 SER A C 1
ATOM 558 O O . SER A 1 72 ? 34.517 9.704 0.273 1.00 9.13 72 SER A O 1
ATOM 561 N N . LEU A 1 73 ? 33.443 11.491 1.135 1.00 8.90 73 LEU A N 1
ATOM 562 C CA . LEU A 1 73 ? 34.398 12.445 0.602 1.00 9.01 73 LEU A CA 1
ATOM 563 C C . LEU A 1 73 ? 35.748 12.363 1.307 1.00 9.38 73 LEU A C 1
ATOM 564 O O . LEU A 1 73 ? 36.809 12.469 0.682 1.00 8.82 73 LEU A O 1
ATOM 569 N N . CYS A 1 74 ? 35.723 12.121 2.619 1.00 8.81 74 CYS A N 1
ATOM 570 C CA . CYS A 1 74 ? 36.965 11.871 3.329 1.00 6.79 74 CYS A CA 1
ATOM 571 C C . CYS A 1 74 ? 37.628 10.624 2.743 1.00 8.17 74 CYS A C 1
ATOM 572 O O . CYS A 1 74 ? 38.819 10.645 2.450 1.00 8.48 74 CYS A O 1
ATOM 575 N N . LYS A 1 75 ? 36.867 9.532 2.669 1.00 6.91 75 LYS A N 1
ATOM 576 C CA . LYS A 1 75 ? 37.475 8.284 2.196 1.00 10.02 75 LYS A CA 1
ATOM 577 C C . LYS A 1 75 ? 37.963 8.331 0.762 1.00 8.21 75 LYS A C 1
ATOM 578 O O . LYS A 1 75 ? 39.051 7.837 0.443 1.00 8.10 75 LYS A O 1
ATOM 584 N N . GLN A 1 76 ? 37.196 8.915 -0.150 1.00 7.98 76 GLN A N 1
ATOM 585 C CA . GLN A 1 76 ? 37.616 9.010 -1.553 1.00 7.62 76 GLN A CA 1
ATOM 586 C C . GLN A 1 76 ? 38.866 9.866 -1.707 1.00 9.14 76 GLN A C 1
ATOM 587 O O . GLN A 1 76 ? 39.658 9.658 -2.630 1.00 11.97 76 GLN A O 1
ATOM 593 N N . ASN A 1 77 ? 39.044 10.838 -0.805 1.00 8.38 77 ASN A N 1
ATOM 594 C CA . ASN A 1 77 ? 40.201 11.709 -0.828 1.00 7.47 77 ASN A CA 1
ATOM 595 C C . ASN A 1 77 ? 41.302 11.250 0.114 1.00 8.01 77 ASN A C 1
ATOM 596 O O . ASN A 1 77 ? 42.252 11.989 0.393 1.00 8.91 77 ASN A O 1
ATOM 601 N N . ARG A 1 78 ? 41.176 10.037 0.676 1.00 6.57 78 ARG A N 1
ATOM 602 C CA . ARG A 1 78 ? 42.210 9.409 1.463 1.00 7.23 78 ARG A CA 1
ATOM 603 C C . ARG A 1 78 ? 42.606 10.284 2.649 1.00 8.23 78 ARG A C 1
ATOM 604 O O . ARG A 1 78 ? 43.772 10.423 3.026 1.00 7.24 78 ARG A O 1
ATOM 612 N N . LEU A 1 79 ? 41.581 10.727 3.345 1.00 7.56 79 LEU A N 1
ATOM 613 C CA . LEU A 1 79 ? 41.678 11.507 4.562 1.00 8.01 79 LEU A CA 1
ATOM 614 C C . LEU A 1 79 ? 40.957 10.805 5.718 1.00 7.50 79 LEU A C 1
ATOM 615 O O . LEU A 1 79 ? 39.855 10.276 5.530 1.00 7.93 79 LEU A O 1
ATOM 620 N N . ILE A 1 80 ? 41.556 10.820 6.894 1.00 7.04 80 ILE A N 1
ATOM 621 C CA . ILE A 1 80 ? 40.868 10.350 8.100 1.00 6.65 80 ILE A CA 1
ATOM 622 C C . ILE A 1 80 ? 39.897 11.484 8.436 1.00 5.83 80 ILE A C 1
ATOM 623 O O . ILE A 1 80 ? 40.244 12.669 8.300 1.00 7.05 80 ILE A O 1
ATOM 628 N N . CYS A 1 81 ? 38.677 11.132 8.770 1.00 7.88 81 CYS A N 1
ATOM 629 C CA . CYS A 1 81 ? 37.589 12.083 8.989 1.00 8.89 81 CYS A CA 1
ATOM 630 C C . CYS A 1 81 ? 37.312 12.225 10.478 1.00 7.66 81 CYS A C 1
ATOM 631 O O . CYS A 1 81 ? 36.851 11.256 11.089 1.00 9.40 81 CYS A O 1
ATOM 634 N N . MET A 1 82 ? 37.593 13.380 11.060 1.00 7.43 82 MET A N 1
ATOM 635 C CA . MET A 1 82 ? 37.307 13.600 12.482 1.00 6.66 82 MET A CA 1
ATOM 636 C C . MET A 1 82 ? 36.037 14.443 12.560 1.00 5.70 82 MET A C 1
ATOM 637 O O . MET A 1 82 ? 36.083 15.635 12.260 1.00 7.34 82 MET A O 1
ATOM 642 N N . LEU A 1 83 ? 34.911 13.811 12.863 1.00 5.91 83 LEU A N 1
ATOM 643 C CA . LEU A 1 83 ? 33.634 14.514 12.918 1.00 7.11 83 LEU A CA 1
ATOM 644 C C . LEU A 1 83 ? 33.449 15.143 14.296 1.00 6.38 83 LEU A C 1
ATOM 645 O O . LEU A 1 83 ? 33.856 14.500 15.270 1.00 6.90 83 LEU A O 1
ATOM 650 N N . GLU A 1 84 ? 32.906 16.355 14.353 1.00 7.46 84 GLU A N 1
ATOM 651 C CA . GLU A 1 84 ? 32.727 16.980 15.673 1.00 6.69 84 GLU A CA 1
ATOM 652 C C . GLU A 1 84 ? 31.417 17.748 15.755 1.00 7.52 84 GLU A C 1
ATOM 653 O O . GLU A 1 84 ? 31.015 18.354 14.755 1.00 8.66 84 GLU A O 1
ATOM 659 N N . VAL A 1 85 ? 30.751 17.676 16.902 1.00 8.17 85 VAL A N 1
ATOM 660 C CA . VAL A 1 85 ? 29.512 18.416 17.129 1.00 9.07 85 VAL A CA 1
ATOM 661 C C . VAL A 1 85 ? 29.873 19.782 17.731 1.00 8.73 85 VAL A C 1
ATOM 662 O O . VAL A 1 85 ? 30.394 19.852 18.850 1.00 9.74 85 VAL A O 1
ATOM 666 N N . HIS A 1 86 ? 29.660 20.841 16.960 1.00 8.37 86 HIS A N 1
ATOM 667 C CA . HIS A 1 86 ? 30.081 22.169 17.378 1.00 8.44 86 HIS A CA 1
ATOM 668 C C . HIS A 1 86 ? 29.166 22.844 18.379 1.00 9.83 86 HIS A C 1
ATOM 669 O O . HIS A 1 86 ? 29.568 23.760 19.109 1.00 8.69 86 HIS A O 1
ATOM 676 N N . ASP A 1 87 ? 27.923 22.379 18.510 1.00 8.97 87 ASP A N 1
ATOM 677 C CA . ASP A 1 87 ? 26.923 23.029 19.334 1.00 10.17 87 ASP A CA 1
ATOM 678 C C . ASP A 1 87 ? 27.205 23.059 20.815 1.00 8.27 87 ASP A C 1
ATOM 679 O O . ASP A 1 87 ? 26.619 23.872 21.534 1.00 10.47 87 ASP A O 1
ATOM 684 N N . THR A 1 88 ? 28.134 22.247 21.328 1.00 7.70 88 THR A N 1
ATOM 685 C CA . THR A 1 88 ? 28.489 22.215 22.729 1.00 7.96 88 THR A CA 1
ATOM 686 C C . THR A 1 88 ? 29.345 23.397 23.174 1.00 9.67 88 THR A C 1
ATOM 687 O O . THR A 1 88 ? 29.525 23.591 24.390 1.00 10.07 88 THR A O 1
ATOM 691 N N . THR A 1 89 ? 29.888 24.127 22.207 1.00 7.37 89 THR A N 1
ATOM 692 C CA . THR A 1 89 ? 30.837 25.186 22.478 1.00 8.56 89 THR A CA 1
ATOM 693 C C . THR A 1 89 ? 30.416 26.125 23.600 1.00 8.42 89 THR A C 1
ATOM 694 O O . THR A 1 89 ? 29.383 26.775 23.538 1.00 10.48 89 THR A O 1
ATOM 698 N N . GLY A 1 90 ? 31.266 26.205 24.630 1.00 7.37 90 GLY A N 1
ATOM 699 C CA . GLY A 1 90 ? 31.076 27.178 25.690 1.00 10.16 90 GLY A CA 1
ATOM 700 C C . GLY A 1 90 ? 29.955 26.914 26.664 1.00 11.57 90 GLY A C 1
ATOM 701 O O . GLY A 1 90 ? 29.599 27.825 27.426 1.00 10.52 90 GLY A O 1
ATOM 702 N N . TYR A 1 91 ? 29.468 25.677 26.708 1.00 9.77 91 TYR A N 1
ATOM 703 C CA . TYR A 1 91 ? 28.365 25.360 27.605 1.00 11.19 91 TYR A CA 1
ATOM 704 C C . TYR A 1 91 ? 28.651 25.843 29.025 1.00 11.65 91 TYR A C 1
ATOM 705 O O . TYR A 1 91 ? 29.733 25.666 29.567 1.00 11.59 91 TYR A O 1
ATOM 714 N N . GLY A 1 92 ? 27.624 26.457 29.606 1.00 12.06 92 GLY A N 1
ATOM 715 C CA . GLY A 1 92 ? 27.690 26.983 30.963 1.00 11.92 92 GLY A CA 1
ATOM 716 C C . GLY A 1 92 ? 27.866 28.499 30.933 1.00 13.67 92 GLY A C 1
ATOM 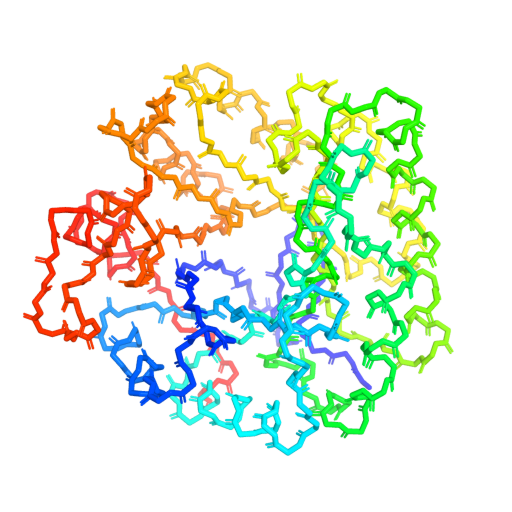717 O O . GLY A 1 92 ? 27.586 29.205 31.902 1.00 15.84 92 GLY A O 1
ATOM 718 N N . GLU A 1 93 ? 28.317 29.018 29.808 1.00 14.07 93 GLU A N 1
ATOM 719 C CA . GLU A 1 93 ? 28.563 30.431 29.569 1.00 12.71 93 GLU A CA 1
ATOM 720 C C . GLU A 1 93 ? 27.864 30.907 28.304 1.00 15.44 93 GLU A C 1
ATOM 721 O O . GLU A 1 93 ? 27.139 31.890 28.299 1.00 16.06 93 GLU A O 1
ATOM 727 N N . GLN A 1 94 ? 28.032 30.151 27.216 1.00 13.16 94 GLN A N 1
ATOM 728 C CA . GLN A 1 94 ? 27.394 30.448 25.944 1.00 12.32 94 GLN A CA 1
ATOM 729 C C . GLN A 1 94 ? 25.904 30.122 25.983 1.00 14.38 94 GLN A C 1
ATOM 730 O O . GLN A 1 94 ? 25.515 28.988 26.221 1.00 14.87 94 GLN A O 1
ATOM 736 N N . SER A 1 95 ? 25.090 31.126 25.685 1.00 15.13 95 SER A N 1
ATOM 737 C CA . SER A 1 95 ? 23.652 30.888 25.678 1.00 17.16 95 SER A CA 1
ATOM 738 C C . SER A 1 95 ? 23.247 29.887 24.603 1.00 15.93 95 SER A C 1
ATOM 739 O O . SER A 1 95 ? 23.743 29.988 23.492 1.00 16.14 95 SER A O 1
ATOM 742 N N . GLY A 1 96 ? 22.373 28.951 24.928 1.00 16.32 96 GLY A N 1
ATOM 743 C CA . GLY A 1 96 ? 21.858 27.984 23.981 1.00 15.65 96 GLY A CA 1
ATOM 744 C C . GLY A 1 96 ? 22.806 26.877 23.556 1.00 15.83 96 GLY A C 1
ATOM 745 O O . GLY A 1 96 ? 22.493 26.144 22.610 1.00 16.49 96 GLY A O 1
ATOM 746 N N . ALA A 1 97 ? 23.906 26.680 24.269 1.00 13.67 97 ALA A N 1
ATOM 747 C CA . ALA A 1 97 ? 24.841 25.622 23.922 1.00 11.21 97 ALA A CA 1
ATOM 748 C C . ALA A 1 97 ? 24.247 24.264 24.251 1.00 11.87 97 ALA A C 1
ATOM 749 O O . ALA A 1 97 ? 23.414 24.103 25.150 1.00 12.89 97 ALA A O 1
ATOM 751 N N . SER A 1 98 ? 24.665 23.239 23.505 1.00 10.66 98 SER A N 1
ATOM 752 C CA . SER A 1 98 ? 24.302 21.863 23.766 1.00 10.49 98 SER A CA 1
ATOM 753 C C . SER A 1 98 ? 25.115 21.267 24.905 1.00 11.22 98 SER A C 1
ATOM 754 O O . SER A 1 98 ? 26.261 21.666 25.178 1.00 11.15 98 SER A O 1
ATOM 757 N N . THR A 1 99 ? 24.588 20.285 25.607 1.00 11.02 99 THR A N 1
ATOM 758 C CA . THR A 1 99 ? 25.328 19.500 26.573 1.00 11.02 99 THR A CA 1
ATOM 759 C C . THR A 1 99 ? 26.034 18.381 25.778 1.00 11.36 99 THR A C 1
ATOM 760 O O . THR A 1 99 ? 25.693 18.077 24.625 1.00 11.03 99 THR A O 1
ATOM 764 N N . LEU A 1 100 ? 26.958 17.687 26.448 1.00 9.64 100 LEU A N 1
ATOM 765 C CA . LEU A 1 100 ? 27.596 16.522 25.838 1.00 11.43 100 LEU A CA 1
ATOM 766 C C . LEU A 1 100 ? 26.588 15.391 25.677 1.00 12.30 100 LEU A C 1
ATOM 767 O O . LEU A 1 100 ? 26.652 14.652 24.688 1.00 11.88 100 LEU A O 1
ATOM 772 N N . ASP A 1 101 ? 25.635 15.287 26.618 1.00 10.73 101 ASP A N 1
ATOM 773 C CA . ASP A 1 101 ? 24.601 14.251 26.474 1.00 12.86 101 ASP A CA 1
ATOM 774 C C . ASP A 1 101 ? 23.762 14.458 25.227 1.00 13.02 101 ASP A C 1
ATOM 775 O O . ASP A 1 101 ? 23.419 13.482 24.534 1.00 13.27 101 ASP A O 1
ATOM 780 N N . GLN A 1 102 ? 23.446 15.694 24.870 1.00 11.44 102 GLN A N 1
ATOM 781 C CA . GLN A 1 102 ? 22.718 16.007 23.643 1.00 12.32 102 GLN A CA 1
ATOM 782 C C . GLN A 1 102 ? 23.564 15.732 22.411 1.00 11.42 102 GLN A C 1
ATOM 783 O O . GLN A 1 102 ? 23.058 15.343 21.365 1.00 10.98 102 GLN A O 1
ATOM 789 N N . ALA A 1 103 ? 24.882 15.932 22.514 1.00 10.52 103 ALA A N 1
ATOM 790 C CA . ALA A 1 103 ? 25.761 15.548 21.418 1.00 9.17 103 ALA A CA 1
ATOM 791 C C . ALA A 1 103 ? 25.685 14.032 21.241 1.00 11.37 103 ALA A C 1
ATOM 792 O O . ALA A 1 103 ? 25.587 13.541 20.101 1.00 11.14 103 ALA A O 1
ATOM 794 N N . VAL A 1 104 ? 25.757 13.267 22.324 1.00 10.80 104 VAL A N 1
ATOM 795 C CA . VAL A 1 104 ? 25.685 11.808 22.280 1.00 10.52 104 VAL A CA 1
ATOM 796 C C . VAL A 1 104 ? 24.378 11.337 21.660 1.00 11.42 104 VAL A C 1
ATOM 797 O O . VAL A 1 104 ? 24.371 10.391 20.868 1.00 12.29 104 VAL A O 1
ATOM 801 N N . ASP A 1 105 ? 23.255 11.970 21.986 1.00 10.89 105 ASP A N 1
ATOM 802 C CA . ASP A 1 105 ? 21.982 11.624 21.368 1.00 11.52 105 ASP A CA 1
ATOM 803 C C . ASP A 1 105 ? 22.105 11.656 19.845 1.00 13.03 105 ASP A C 1
ATOM 804 O O . ASP A 1 105 ? 21.577 10.801 19.133 1.00 12.13 105 ASP A O 1
ATOM 809 N N . TYR A 1 106 ? 22.763 12.660 19.296 1.00 11.24 106 TYR A N 1
ATOM 810 C CA . TYR A 1 106 ? 22.975 12.886 17.882 1.00 10.85 106 TYR A CA 1
ATOM 811 C C . TYR A 1 106 ? 23.924 11.842 17.300 1.00 10.93 106 TYR A C 1
ATOM 812 O O . TYR A 1 106 ? 23.599 11.247 16.257 1.00 12.22 106 TYR A O 1
ATOM 821 N N . TRP A 1 107 ? 25.022 11.553 18.011 1.00 11.11 107 TRP A N 1
ATOM 822 C CA . TRP A 1 107 ? 25.912 10.491 17.540 1.00 10.45 107 TRP A CA 1
ATOM 823 C C . TRP A 1 107 ? 25.123 9.183 17.432 1.00 12.70 107 TRP A C 1
ATOM 824 O O . TRP A 1 107 ? 25.248 8.459 16.444 1.00 13.16 107 TRP A O 1
ATOM 835 N N . ILE A 1 108 ? 24.289 8.860 18.425 1.00 12.01 108 ILE A N 1
ATOM 836 C CA . ILE A 1 108 ? 23.448 7.658 18.375 1.00 14.24 108 ILE A CA 1
ATOM 837 C C . ILE A 1 108 ? 22.484 7.690 17.203 1.00 15.46 108 ILE A C 1
ATOM 838 O O . ILE A 1 108 ? 22.286 6.642 16.539 1.00 16.68 108 ILE A O 1
ATOM 843 N N . GLU A 1 109 ? 21.914 8.835 16.836 1.00 14.88 109 GLU A N 1
ATOM 844 C CA . GLU A 1 109 ? 21.054 8.942 15.659 1.00 17.76 109 GLU A CA 1
ATOM 845 C C . GLU A 1 109 ? 21.837 8.569 14.402 1.00 17.26 109 GLU A C 1
ATOM 846 O O . GLU A 1 109 ? 21.307 7.927 13.483 1.00 19.72 109 GLU A O 1
ATOM 852 N N . LEU A 1 110 ? 23.109 8.973 14.323 1.00 14.92 110 LEU A N 1
ATOM 853 C CA . LEU A 1 110 ? 23.975 8.666 13.206 1.00 13.92 110 LEU A CA 1
ATOM 854 C C . LEU A 1 110 ? 24.597 7.274 13.242 1.00 14.38 110 LEU A C 1
ATOM 855 O O . LEU A 1 110 ? 25.434 6.964 12.379 1.00 13.60 110 LEU A O 1
ATOM 860 N N . LYS A 1 111 ? 24.270 6.425 14.193 1.00 12.68 111 LYS A N 1
ATOM 861 C CA . LYS A 1 111 ? 24.888 5.132 14.376 1.00 13.29 111 LYS A CA 1
ATOM 862 C C . LYS A 1 111 ? 25.036 4.312 13.098 1.00 13.28 111 LYS A C 1
ATOM 863 O O . LYS A 1 111 ? 26.116 3.797 12.777 1.00 13.56 111 LYS A O 1
ATOM 869 N N . SER A 1 112 ? 23.949 4.171 12.344 1.00 13.74 112 SER A N 1
ATOM 870 C CA . SER A 1 112 ? 23.969 3.387 11.117 1.00 15.07 112 SER A CA 1
ATOM 871 C C . SER A 1 112 ? 24.965 3.915 10.092 1.00 12.86 112 SER A C 1
ATOM 872 O O . SER A 1 112 ? 25.508 3.078 9.349 1.00 16.86 112 SER A O 1
ATOM 875 N N . VAL A 1 113 ? 25.240 5.206 10.016 1.00 12.48 113 VAL A N 1
ATOM 876 C CA . VAL A 1 113 ? 26.204 5.723 9.059 1.00 10.19 113 VAL A CA 1
ATOM 877 C C . VAL A 1 113 ? 27.624 5.672 9.613 1.00 12.49 113 VAL A C 1
ATOM 878 O O . VAL A 1 113 ? 28.558 5.749 8.823 1.00 15.80 113 VAL A O 1
ATOM 882 N N . LEU A 1 114 ? 27.786 5.500 10.919 1.00 10.93 114 LEU A N 1
ATOM 883 C CA . LEU A 1 114 ? 29.109 5.479 11.517 1.00 10.07 114 LEU A CA 1
ATOM 884 C C . LEU A 1 114 ? 29.649 4.091 11.778 1.00 9.95 114 LEU A C 1
ATOM 885 O O . LEU A 1 114 ? 30.863 3.902 11.732 1.00 9.00 114 LEU A O 1
ATOM 890 N N . GLN A 1 115 ? 28.806 3.129 12.149 1.00 10.76 115 GLN A N 1
ATOM 891 C CA . GLN A 1 115 ? 29.290 1.785 12.434 1.00 13.13 115 GLN A CA 1
ATOM 892 C C . GLN A 1 115 ? 29.906 1.215 11.162 1.00 11.59 115 GLN A C 1
ATOM 893 O O . GLN A 1 115 ? 29.365 1.383 10.062 1.00 13.16 115 GLN A O 1
ATOM 899 N N . GLY A 1 116 ? 31.047 0.565 11.341 1.00 11.20 116 GLY A N 1
ATOM 900 C CA . GLY A 1 116 ? 31.766 -0.012 10.211 1.00 10.11 116 GLY A CA 1
ATOM 901 C C . GLY A 1 116 ? 32.815 0.939 9.635 1.00 11.29 116 GLY A C 1
ATOM 902 O O . GLY A 1 116 ? 33.630 0.519 8.805 1.00 11.76 116 GLY A O 1
ATOM 903 N N . GLU A 1 117 ? 32.840 2.173 10.146 1.00 9.22 117 GLU A N 1
ATOM 904 C CA . GLU A 1 117 ? 33.791 3.168 9.664 1.00 10.35 117 GLU A CA 1
ATOM 905 C C . GLU A 1 117 ? 34.898 3.470 10.657 1.00 8.71 117 GLU A C 1
ATOM 906 O O . GLU A 1 117 ? 35.542 4.522 10.548 1.00 7.86 117 GLU A O 1
ATOM 912 N N . GLU A 1 118 ? 35.163 2.563 11.594 1.00 7.13 118 GLU A N 1
ATOM 913 C CA . GLU A 1 118 ? 36.155 2.772 12.654 1.00 7.17 118 GLU A CA 1
ATOM 914 C C . GLU A 1 118 ? 37.593 2.916 12.200 1.00 7.53 118 GLU A C 1
ATOM 915 O O . GLU A 1 118 ? 38.434 3.473 12.930 1.00 8.14 118 GLU A O 1
ATOM 921 N N . ASP A 1 119 ? 37.908 2.462 10.983 1.00 7.72 119 ASP A N 1
ATOM 922 C CA . ASP A 1 119 ? 39.245 2.668 10.438 1.00 7.81 119 ASP A CA 1
ATOM 923 C C . ASP A 1 119 ? 39.413 4.054 9.835 1.00 8.42 119 ASP A C 1
ATOM 924 O O . ASP A 1 119 ? 40.509 4.478 9.475 1.00 8.93 119 ASP A O 1
ATOM 929 N N . TYR A 1 120 ? 38.293 4.744 9.592 1.00 5.68 120 TYR A N 1
ATOM 930 C CA . TYR A 1 120 ? 38.281 5.985 8.860 1.00 6.63 120 TYR A CA 1
ATOM 931 C C . TYR A 1 120 ? 37.794 7.231 9.577 1.00 7.36 120 TYR A C 1
ATOM 932 O O . TYR A 1 120 ? 38.026 8.350 9.097 1.00 7.53 120 TYR A O 1
ATOM 941 N N . VAL A 1 121 ? 37.040 7.020 10.642 1.00 7.64 121 VAL A N 1
ATOM 942 C CA . VAL A 1 121 ? 36.359 8.109 11.323 1.00 6.44 121 VAL A CA 1
ATOM 943 C C . VAL A 1 121 ? 36.673 8.156 12.811 1.00 6.45 121 VAL A C 1
ATOM 944 O O . VAL A 1 121 ? 36.584 7.141 13.509 1.00 7.79 121 VAL A O 1
ATOM 948 N N . LEU A 1 122 ? 37.019 9.349 13.254 1.00 5.14 122 LEU A N 1
ATOM 949 C CA . LEU A 1 122 ? 37.242 9.627 14.679 1.00 5.97 122 LEU A CA 1
ATOM 950 C C . LEU A 1 122 ? 36.056 10.474 15.146 1.00 7.19 122 LEU A C 1
ATOM 951 O O . LEU A 1 122 ? 35.657 11.382 14.412 1.00 7.61 122 LEU A O 1
ATOM 956 N N . ILE A 1 123 ? 35.502 10.196 16.317 1.00 6.15 123 ILE A N 1
ATOM 957 C CA . ILE A 1 123 ? 34.343 10.956 16.801 1.00 5.66 123 ILE A CA 1
ATOM 958 C C . ILE A 1 123 ? 34.786 11.921 17.897 1.00 5.49 123 ILE A C 1
ATOM 959 O O . ILE A 1 123 ? 35.125 11.471 18.989 1.00 7.24 123 ILE A O 1
ATOM 964 N N . ASN A 1 124 ? 34.745 13.216 17.598 1.00 6.30 124 ASN A N 1
ATOM 965 C CA . ASN A 1 124 ? 35.121 14.273 18.565 1.00 5.72 124 ASN A CA 1
ATOM 966 C C . ASN A 1 124 ? 33.780 14.659 19.186 1.00 6.56 124 ASN A C 1
ATOM 967 O O . ASN A 1 124 ? 32.968 15.352 18.562 1.00 7.83 124 ASN A O 1
ATOM 972 N N . ILE A 1 125 ? 33.539 14.150 20.386 1.00 7.93 125 ILE A N 1
ATOM 973 C CA . ILE A 1 125 ? 32.196 14.179 20.970 1.00 9.13 125 ILE A CA 1
ATOM 974 C C . ILE A 1 125 ? 31.475 15.511 20.902 1.00 8.39 125 ILE A C 1
ATOM 975 O O . ILE A 1 125 ? 30.346 15.649 20.413 1.00 8.52 125 ILE A O 1
ATOM 980 N N . GLY A 1 126 ? 32.137 16.538 21.389 1.00 7.01 126 GLY A N 1
ATOM 981 C CA . GLY A 1 126 ? 31.611 17.893 21.359 1.00 6.19 126 GLY A CA 1
ATOM 982 C C . GLY A 1 126 ? 32.752 18.897 21.439 1.00 6.42 126 GLY A C 1
ATOM 983 O O . GLY A 1 126 ? 33.637 18.777 22.280 1.00 7.51 126 GLY A O 1
ATOM 984 N N . ASN A 1 127 ? 32.680 19.910 20.587 1.00 6.83 127 ASN A N 1
ATOM 985 C CA . ASN A 1 127 ? 33.693 20.960 20.593 1.00 7.30 127 ASN A CA 1
ATOM 986 C C . ASN A 1 127 ? 33.663 21.769 21.882 1.00 5.78 127 ASN A C 1
ATOM 987 O O . ASN A 1 127 ? 32.600 22.123 22.397 1.00 7.89 127 ASN A O 1
ATOM 992 N N . GLU A 1 128 ? 34.838 22.059 22.428 1.00 6.33 128 GLU A N 1
ATOM 993 C CA . GLU A 1 128 ? 35.038 22.974 23.563 1.00 7.84 128 GLU A CA 1
ATOM 994 C C . GLU A 1 128 ? 33.823 23.024 24.468 1.00 5.82 128 GLU A C 1
ATOM 995 O O . GLU A 1 128 ? 33.151 24.058 24.567 1.00 8.04 128 GLU A O 1
ATOM 1001 N N . PRO A 1 129 ? 33.540 21.917 25.151 1.00 7.20 129 PRO A N 1
ATOM 1002 C CA . PRO A 1 129 ? 32.214 21.711 25.707 1.00 8.48 129 PRO A CA 1
ATOM 1003 C C . PRO A 1 129 ? 31.810 22.501 26.901 1.00 7.76 129 PRO A C 1
ATOM 1004 O O . PRO A 1 129 ? 30.697 22.356 27.422 1.00 9.12 129 PRO A O 1
ATOM 1008 N N . TYR A 1 130 ? 32.734 23.254 27.474 1.00 7.39 130 TYR A N 1
ATOM 1009 C CA . TYR A 1 130 ? 32.462 24.160 28.578 1.00 7.07 130 TYR A CA 1
ATOM 1010 C C . TYR A 1 130 ? 33.167 25.484 28.284 1.00 9.10 130 TYR A C 1
ATOM 1011 O O . TYR A 1 130 ? 34.229 25.530 27.678 1.00 9.18 130 TYR A O 1
ATOM 1020 N N . GLY A 1 131 ? 32.522 26.536 28.754 1.00 10.18 131 GLY A N 1
ATOM 1021 C CA . GLY A 1 131 ? 33.097 27.879 28.791 1.00 8.97 131 GLY A CA 1
ATOM 1022 C C . GLY A 1 131 ? 33.906 27.975 30.092 1.00 9.75 131 GLY A C 1
ATOM 1023 O O . GLY A 1 131 ? 34.575 27.011 30.484 1.00 8.54 131 GLY A O 1
ATOM 1024 N N . ASN A 1 132 ? 33.773 29.117 30.787 1.00 9.02 132 ASN A N 1
ATOM 1025 C CA . ASN A 1 132 ? 34.528 29.323 32.021 1.00 9.63 132 ASN A CA 1
ATOM 1026 C C . ASN A 1 132 ? 33.708 29.285 33.299 1.00 11.32 132 ASN A C 1
ATOM 1027 O O . ASN A 1 132 ? 34.277 29.458 34.375 1.00 12.19 132 ASN A O 1
ATOM 1032 N N . ASP A 1 133 ? 32.412 29.075 33.196 1.00 9.84 133 ASP A N 1
ATOM 1033 C CA . ASP A 1 133 ? 31.565 29.018 34.390 1.00 10.45 133 ASP A CA 1
ATOM 1034 C C . ASP A 1 133 ? 32.082 27.909 35.299 1.00 10.24 133 ASP A C 1
ATOM 1035 O O . ASP A 1 133 ? 32.133 26.736 34.902 1.00 11.70 133 ASP A O 1
ATOM 1040 N N . SER A 1 134 ? 32.424 28.234 36.548 1.00 12.21 134 SER A N 1
ATOM 1041 C CA . SER A 1 134 ? 33.045 27.294 37.440 1.00 12.33 134 SER A CA 1
ATOM 1042 C C . SER A 1 134 ? 32.256 26.039 37.744 1.00 12.15 134 SER A C 1
ATOM 1043 O O . SER A 1 134 ? 32.834 24.952 37.755 1.00 13.11 134 SER A O 1
ATOM 1046 N N . ALA A 1 135 ? 30.971 26.197 38.045 1.00 13.51 135 ALA A N 1
ATOM 1047 C CA . ALA A 1 135 ? 30.161 25.045 38.414 1.00 15.10 135 ALA A CA 1
ATOM 1048 C C . ALA A 1 135 ? 30.045 24.038 37.283 1.00 14.24 135 ALA A C 1
ATOM 1049 O O . ALA A 1 135 ? 30.017 22.841 37.575 1.00 16.92 135 ALA A O 1
ATOM 1051 N N . THR A 1 136 ? 30.035 24.499 36.027 1.00 12.67 136 THR A N 1
ATOM 1052 C CA . THR A 1 136 ? 29.931 23.547 34.917 1.00 13.35 136 THR A CA 1
ATOM 1053 C C . THR A 1 136 ? 31.302 23.034 34.520 1.00 11.64 136 THR A C 1
ATOM 1054 O O . THR A 1 136 ? 31.452 21.841 34.244 1.00 12.82 136 THR A O 1
ATOM 1058 N N . VAL A 1 137 ? 32.354 23.845 34.625 1.00 12.59 137 VAL A N 1
ATOM 1059 C CA . VAL A 1 137 ? 33.704 23.340 34.351 1.00 12.03 137 VAL A CA 1
ATOM 1060 C C . VAL A 1 137 ? 34.030 22.199 35.298 1.00 11.59 137 VAL A C 1
ATOM 1061 O O . VAL A 1 137 ? 34.640 21.181 34.948 1.00 12.32 137 VAL A O 1
ATOM 1065 N N . ALA A 1 138 ? 33.566 22.282 36.559 1.00 12.19 138 ALA A N 1
ATOM 1066 C CA . ALA A 1 138 ? 33.777 21.266 37.565 1.00 14.35 138 ALA A CA 1
ATOM 1067 C C . ALA A 1 138 ? 33.142 19.925 37.195 1.00 12.90 138 ALA A C 1
ATOM 1068 O O . ALA A 1 138 ? 33.516 18.908 37.790 1.00 15.74 138 ALA A O 1
ATOM 1070 N N . ALA A 1 139 ? 32.186 19.921 36.284 1.00 13.14 139 ALA A N 1
ATOM 1071 C CA . ALA A 1 139 ? 31.536 18.714 35.820 1.00 12.20 139 ALA A CA 1
ATOM 1072 C C . ALA A 1 139 ? 32.155 18.152 34.540 1.00 13.83 139 ALA A C 1
ATOM 1073 O O . ALA A 1 139 ? 31.633 17.160 34.036 1.00 11.33 139 ALA A O 1
ATOM 1075 N N . TRP A 1 140 ? 33.233 18.747 34.032 1.00 9.62 140 TRP A N 1
ATOM 1076 C CA . TRP A 1 140 ? 33.861 18.274 32.808 1.00 10.16 140 TRP A CA 1
ATOM 1077 C C . TRP A 1 140 ? 34.162 16.785 32.863 1.00 10.22 140 TRP A C 1
ATOM 1078 O O . TRP A 1 140 ? 33.846 16.041 31.932 1.00 9.81 140 TRP A O 1
ATOM 1089 N N . ALA A 1 141 ? 34.862 16.347 33.909 1.00 10.18 141 ALA A N 1
ATOM 1090 C CA . ALA A 1 141 ? 35.275 14.939 33.961 1.00 11.68 141 ALA A CA 1
ATOM 1091 C C . ALA A 1 141 ? 34.105 13.985 34.070 1.00 12.59 141 ALA A C 1
ATOM 1092 O O . ALA A 1 141 ? 34.031 13.020 33.294 1.00 13.85 141 ALA A O 1
ATOM 1094 N N . THR A 1 142 ? 33.147 14.261 34.959 1.00 12.62 142 THR A N 1
ATOM 1095 C CA . THR A 1 142 ? 32.001 13.353 35.087 1.00 12.27 142 THR A CA 1
ATOM 1096 C C . THR A 1 142 ? 31.099 13.393 33.871 1.00 12.58 142 THR A C 1
ATOM 1097 O O . THR A 1 142 ? 30.701 12.331 33.377 1.00 12.75 142 THR A O 1
ATOM 1101 N N . ASP A 1 143 ? 30.845 14.568 33.277 1.00 10.34 143 ASP A N 1
ATOM 1102 C CA . ASP A 1 143 ? 30.027 14.632 32.066 1.00 9.64 143 ASP A CA 1
ATOM 1103 C C . ASP A 1 143 ? 30.730 13.929 30.901 1.00 10.74 143 ASP A C 1
ATOM 1104 O O . ASP A 1 143 ? 30.065 13.263 30.109 1.00 11.30 143 ASP A O 1
ATOM 1109 N N . THR A 1 144 ? 32.049 14.139 30.756 1.00 9.75 144 THR A N 1
ATOM 1110 C CA . THR A 1 144 ? 32.753 13.501 29.644 1.00 9.33 144 THR A CA 1
ATOM 1111 C C . THR A 1 144 ? 32.819 11.985 29.801 1.00 9.04 144 THR A C 1
ATOM 1112 O O . THR A 1 144 ? 32.588 11.234 28.855 1.00 11.26 144 THR A O 1
ATOM 1116 N N . SER A 1 145 ? 33.108 11.507 31.009 1.00 10.69 145 SER A N 1
ATOM 1117 C CA . SER A 1 145 ? 33.090 10.073 31.301 1.00 12.97 145 SER A CA 1
ATOM 1118 C C . SER A 1 145 ? 31.720 9.477 31.004 1.00 12.66 145 SER A C 1
ATOM 1119 O O . SER A 1 145 ? 31.584 8.425 30.387 1.00 13.62 145 SER A O 1
ATOM 1122 N N . ALA A 1 146 ? 30.657 10.157 31.412 1.00 12.89 146 ALA A N 1
ATOM 1123 C CA . ALA A 1 146 ? 29.299 9.686 31.160 1.00 13.65 146 ALA A CA 1
ATOM 1124 C C . ALA A 1 146 ? 28.999 9.599 29.675 1.00 14.90 146 ALA A C 1
ATOM 1125 O O . ALA A 1 146 ? 28.397 8.620 29.237 1.00 14.34 146 ALA A O 1
ATOM 1127 N N . ALA A 1 147 ? 29.433 10.574 28.889 1.00 13.23 147 ALA A N 1
ATOM 1128 C CA . ALA A 1 147 ? 29.224 10.599 27.446 1.00 12.19 147 ALA A CA 1
ATOM 1129 C C . ALA A 1 147 ? 29.965 9.432 26.796 1.00 14.13 147 ALA A C 1
ATOM 1130 O O . ALA A 1 147 ? 29.383 8.736 25.966 1.00 13.17 147 ALA A O 1
ATOM 1132 N N . ILE A 1 148 ? 31.211 9.214 27.188 1.00 13.09 148 ILE A N 1
ATOM 1133 C CA . ILE A 1 148 ? 31.988 8.081 26.698 1.00 11.73 148 ILE A CA 1
ATOM 1134 C C . ILE A 1 148 ? 31.267 6.771 27.018 1.00 16.35 148 ILE A C 1
ATOM 1135 O O . ILE A 1 148 ? 31.135 5.899 26.145 1.00 15.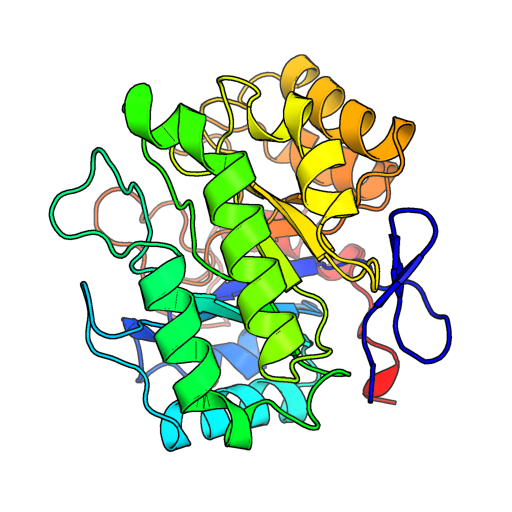46 148 ILE A O 1
ATOM 1140 N N . GLN A 1 149 ? 30.827 6.635 28.268 1.00 15.66 149 GLN A N 1
ATOM 1141 C CA . GLN A 1 149 ? 30.128 5.405 28.666 1.00 17.98 149 GLN A CA 1
ATOM 1142 C C . GLN A 1 149 ? 28.854 5.165 27.896 1.00 18.66 149 GLN A C 1
ATOM 1143 O O . GLN A 1 149 ? 28.589 4.005 27.528 1.00 19.64 149 GLN A O 1
ATOM 1149 N N . ARG A 1 150 ? 28.099 6.202 27.576 1.00 14.38 150 ARG A N 1
ATOM 1150 C CA . ARG A 1 150 ? 26.887 6.064 26.794 1.00 17.02 150 ARG A CA 1
ATOM 1151 C C . ARG A 1 150 ? 27.210 5.580 25.379 1.00 17.54 150 ARG A C 1
ATOM 1152 O O . ARG A 1 150 ? 26.511 4.725 24.841 1.00 17.70 150 ARG A O 1
ATOM 1160 N N . LEU A 1 151 ? 28.231 6.192 24.769 1.00 14.74 151 LEU A N 1
ATOM 1161 C CA . LEU A 1 151 ? 28.630 5.793 23.431 1.00 13.06 151 LEU A CA 1
ATOM 1162 C C . LEU A 1 151 ? 29.038 4.331 23.381 1.00 13.73 151 LEU A C 1
ATOM 1163 O O . LEU A 1 151 ? 28.653 3.628 22.428 1.00 13.80 151 LEU A O 1
ATOM 1168 N N . ARG A 1 152 ? 29.816 3.877 24.343 1.00 12.86 152 ARG A N 1
ATOM 1169 C CA . ARG A 1 152 ? 30.300 2.509 24.422 1.00 13.51 152 ARG A CA 1
ATOM 1170 C C . ARG A 1 152 ? 29.131 1.549 24.608 1.00 16.60 152 ARG A C 1
ATOM 1171 O O . ARG A 1 152 ? 29.047 0.514 23.944 1.00 18.88 152 ARG A O 1
ATOM 1179 N N . ALA A 1 153 ? 28.176 1.936 25.451 1.00 16.42 153 ALA A N 1
ATOM 1180 C CA . ALA A 1 153 ? 26.998 1.096 25.699 1.00 15.62 153 ALA A CA 1
ATOM 1181 C C . ALA A 1 153 ? 26.096 1.059 24.486 1.00 16.15 153 ALA A C 1
ATOM 1182 O O . ALA A 1 153 ? 25.378 0.075 24.224 1.00 20.77 153 ALA A O 1
ATOM 1184 N N . ALA A 1 154 ? 26.120 2.074 23.630 1.00 16.03 154 ALA A N 1
ATOM 1185 C CA . ALA A 1 154 ? 25.351 2.137 22.406 1.00 14.38 154 ALA A CA 1
ATOM 1186 C C . ALA A 1 154 ? 26.053 1.361 21.276 1.00 15.31 154 ALA A C 1
ATOM 1187 O O . ALA A 1 154 ? 25.512 1.309 20.187 1.00 17.38 154 ALA A O 1
ATOM 1189 N N . GLY A 1 155 ? 27.204 0.759 21.535 1.00 15.65 155 GLY A N 1
ATOM 1190 C CA . GLY A 1 155 ? 27.900 -0.043 20.551 1.00 14.19 155 GLY A CA 1
ATOM 1191 C C . GLY A 1 155 ? 28.972 0.649 19.729 1.00 13.91 155 GLY A C 1
ATOM 1192 O O . GLY A 1 155 ? 29.496 0.038 18.790 1.00 14.57 155 GLY A O 1
ATOM 1193 N N . PHE A 1 156 ? 29.353 1.873 20.067 1.00 12.67 156 PHE A N 1
ATOM 1194 C CA . PHE A 1 156 ? 30.381 2.573 19.308 1.00 11.62 156 PHE A CA 1
ATOM 1195 C C . PHE A 1 156 ? 31.748 2.048 19.714 1.00 11.53 156 PHE A C 1
ATOM 1196 O O . PHE A 1 156 ? 32.079 1.989 20.904 1.00 13.18 156 PHE A O 1
ATOM 1204 N N . GLU A 1 157 ? 32.567 1.703 18.713 1.00 10.23 157 GLU A N 1
ATOM 1205 C CA . GLU A 1 157 ? 33.901 1.205 18.989 1.00 9.62 157 GLU A CA 1
ATOM 1206 C C . GLU A 1 157 ? 34.970 2.124 18.415 1.00 7.95 157 GLU A C 1
ATOM 1207 O O . GLU A 1 157 ? 36.150 1.796 18.489 1.00 10.22 157 GLU A O 1
ATOM 1213 N N . HIS A 1 158 ? 34.542 3.227 17.826 1.00 8.95 158 HIS A N 1
ATOM 1214 C CA . HIS A 1 158 ? 35.474 4.196 17.274 1.00 8.08 158 HIS A CA 1
ATOM 1215 C C . HIS A 1 158 ? 36.349 4.790 18.375 1.00 7.95 158 HIS A C 1
ATOM 1216 O O . HIS A 1 158 ? 35.929 4.833 19.526 1.00 9.02 158 HIS A O 1
ATOM 1223 N N . THR A 1 159 ? 37.510 5.303 17.951 1.00 6.97 159 THR A N 1
ATOM 1224 C CA . THR A 1 159 ? 38.289 6.114 18.877 1.00 7.64 159 THR A CA 1
ATOM 1225 C C . THR A 1 159 ? 37.524 7.444 19.010 1.00 7.34 159 THR A C 1
ATOM 1226 O O . THR A 1 159 ? 37.041 8.053 18.030 1.00 7.02 159 THR A O 1
ATOM 1230 N N . LEU A 1 160 ? 37.381 7.837 20.276 1.00 7.46 160 LEU A N 1
ATOM 1231 C CA . LEU A 1 160 ? 36.679 9.054 20.626 1.00 7.39 160 LEU A CA 1
ATOM 1232 C C . LEU A 1 160 ? 37.679 10.141 20.997 1.00 8.01 160 LEU A C 1
ATOM 1233 O O . LEU A 1 160 ? 38.706 9.851 21.594 1.00 9.51 160 LEU A O 1
ATOM 1238 N N . VAL A 1 161 ? 37.382 11.373 20.597 1.00 5.13 161 VAL A N 1
ATOM 1239 C CA . VAL A 1 161 ? 38.232 12.521 20.885 1.00 6.90 161 VAL A CA 1
ATOM 1240 C C . VAL A 1 161 ? 37.430 13.488 21.739 1.00 7.63 161 VAL A C 1
ATOM 1241 O O . VAL A 1 161 ? 36.276 13.828 21.456 1.00 6.68 161 VAL A O 1
ATOM 1245 N N . VAL A 1 162 ? 38.014 13.850 22.899 1.00 6.18 162 VAL A N 1
ATOM 1246 C CA . VAL A 1 162 ? 37.293 14.700 23.836 1.00 6.97 162 VAL A CA 1
ATOM 1247 C C . VAL A 1 162 ? 38.041 16.003 24.083 1.00 5.97 162 VAL A C 1
ATOM 1248 O O . VAL A 1 162 ? 39.259 16.016 24.251 1.00 7.17 162 VAL A O 1
ATOM 1252 N N . ASP A 1 163 ? 37.281 17.076 24.023 1.00 6.28 163 ASP A N 1
ATOM 1253 C CA . ASP A 1 163 ? 37.782 18.426 24.180 1.00 6.66 163 ASP A CA 1
ATOM 1254 C C . ASP A 1 163 ? 37.779 18.881 25.636 1.00 6.02 163 ASP A C 1
ATOM 1255 O O . ASP A 1 163 ? 37.075 18.317 26.476 1.00 8.32 163 ASP A O 1
ATOM 1260 N N . ALA A 1 164 ? 38.591 19.900 25.902 1.00 6.58 164 ALA A N 1
ATOM 1261 C CA . ALA A 1 164 ? 38.715 20.495 27.222 1.00 8.52 164 ALA A CA 1
ATOM 1262 C C . ALA A 1 164 ? 37.696 21.578 27.542 1.00 8.09 164 ALA A C 1
ATOM 1263 O O . ALA A 1 164 ? 37.076 22.155 26.643 1.00 7.59 164 ALA A O 1
ATOM 1265 N N . PRO A 1 165 ? 37.536 21.911 28.825 1.00 7.22 165 PRO A N 1
ATOM 1266 C CA . PRO A 1 165 ? 36.743 23.049 29.250 1.00 8.92 165 PRO A CA 1
ATOM 1267 C C . PRO A 1 165 ? 37.487 24.358 29.030 1.00 7.31 165 PRO A C 1
ATOM 1268 O O . PRO A 1 165 ? 38.585 24.338 28.443 1.00 7.97 165 PRO A O 1
ATOM 1272 N N . ASN A 1 166 ? 36.955 25.496 29.476 1.00 8.28 166 ASN A N 1
ATOM 1273 C CA . ASN A 1 166 ? 37.545 26.815 29.281 1.00 8.24 166 ASN A CA 1
ATOM 1274 C C . ASN A 1 166 ? 37.696 27.124 27.804 1.00 7.44 166 ASN A C 1
ATOM 1275 O O . ASN A 1 166 ? 38.740 27.495 27.261 1.00 6.49 166 ASN A O 1
ATOM 1280 N N . TRP A 1 167 ? 36.614 26.878 27.060 1.00 7.96 167 TRP A N 1
ATOM 1281 C CA . TRP A 1 167 ? 36.534 27.115 25.625 1.00 10.12 167 TRP A CA 1
ATOM 1282 C C . TRP A 1 167 ? 37.634 26.339 24.909 1.00 7.39 167 TRP A C 1
ATOM 1283 O O . TRP A 1 167 ? 38.219 26.790 23.914 1.00 9.56 167 TRP A O 1
ATOM 1294 N N . GLY A 1 168 ? 37.888 25.116 25.375 1.00 6.58 168 GLY A N 1
ATOM 1295 C CA . GLY A 1 168 ? 38.896 24.254 24.797 1.00 7.44 168 GLY A CA 1
ATOM 1296 C C . GLY A 1 168 ? 40.336 24.522 25.197 1.00 6.96 168 GLY A C 1
ATOM 1297 O O . GLY A 1 168 ? 41.164 23.693 24.834 1.00 6.93 168 GLY A O 1
ATOM 1298 N N . GLN A 1 169 ? 40.625 25.635 25.864 1.00 5.53 169 GLN A N 1
ATOM 1299 C CA . GLN A 1 169 ? 42.007 25.975 26.180 1.00 6.98 169 GLN A CA 1
ATOM 1300 C C . GLN A 1 169 ? 42.477 25.440 27.522 1.00 6.30 169 GLN A C 1
ATOM 1301 O O . GLN A 1 169 ? 43.666 25.504 27.843 1.00 6.85 169 GLN A O 1
ATOM 1307 N N . ASP A 1 170 ? 41.584 24.915 28.359 1.00 5.86 170 ASP A N 1
ATOM 1308 C CA . ASP A 1 170 ? 41.977 24.305 29.631 1.00 5.75 170 ASP A CA 1
ATOM 1309 C C . ASP A 1 170 ? 42.907 25.187 30.458 1.00 6.29 170 ASP A C 1
ATOM 1310 O O . ASP A 1 170 ? 43.814 24.643 31.109 1.00 6.49 170 ASP A O 1
ATOM 1315 N N . TRP A 1 171 ? 42.637 26.493 30.568 1.00 6.71 171 TRP A N 1
ATOM 1316 C CA . TRP A 1 171 ? 43.552 27.336 31.341 1.00 8.01 171 TRP A CA 1
ATOM 1317 C C . TRP A 1 171 ? 43.454 27.036 32.832 1.00 6.65 171 TRP A C 1
ATOM 1318 O O . TRP A 1 171 ? 44.394 27.348 33.575 1.00 9.52 171 TRP A O 1
ATOM 1329 N N . THR A 1 172 ? 42.394 26.367 33.287 1.00 8.07 172 THR A N 1
ATOM 1330 C CA . THR A 1 172 ? 42.273 25.946 34.679 1.00 8.31 172 THR A CA 1
ATOM 1331 C C . THR A 1 172 ? 42.995 24.624 34.904 1.00 9.15 172 THR A C 1
ATOM 1332 O O . THR A 1 172 ? 43.048 24.091 36.021 1.00 11.54 172 THR A O 1
ATOM 1336 N N . ASN A 1 173 ? 43.468 23.996 33.821 1.00 8.12 173 ASN A N 1
ATOM 1337 C CA . ASN A 1 173 ? 44.140 22.708 33.862 1.00 9.64 173 ASN A CA 1
ATOM 1338 C C . ASN A 1 173 ? 43.247 21.605 34.413 1.00 8.44 173 ASN A C 1
ATOM 1339 O O . ASN A 1 173 ? 43.661 20.585 34.946 1.00 8.87 173 ASN A O 1
ATOM 1344 N N . THR A 1 174 ? 41.934 21.747 34.172 1.00 8.49 174 THR A N 1
ATOM 1345 C CA . THR A 1 174 ? 40.965 20.743 34.598 1.00 6.80 174 THR A CA 1
ATOM 1346 C C . THR A 1 174 ? 41.143 19.463 33.794 1.00 7.47 174 THR A C 1
ATOM 1347 O O . THR A 1 174 ? 41.196 18.367 34.368 1.00 9.09 174 THR A O 1
ATOM 1351 N N . MET A 1 175 ? 41.280 19.590 32.474 1.00 8.20 175 MET A N 1
ATOM 1352 C CA . MET A 1 175 ? 41.492 18.376 31.668 1.00 7.30 175 MET A CA 1
ATOM 1353 C C . MET A 1 175 ? 42.865 17.799 31.977 1.00 8.03 175 MET A C 1
ATOM 1354 O O . MET A 1 175 ? 43.060 16.597 32.164 1.00 9.92 175 MET A O 1
ATOM 1359 N N . ARG A 1 176 ? 43.861 18.683 32.114 1.00 8.19 176 ARG A N 1
ATOM 1360 C CA . ARG A 1 176 ? 45.208 18.242 32.443 1.00 8.52 176 ARG A CA 1
ATOM 1361 C C . ARG A 1 176 ? 45.247 17.380 33.705 1.00 9.95 176 ARG A C 1
ATOM 1362 O O . ARG A 1 176 ? 45.867 16.314 33.727 1.00 11.82 176 ARG A O 1
ATOM 1370 N N . ASN A 1 177 ? 44.534 17.833 34.741 1.00 10.10 177 ASN A N 1
ATOM 1371 C CA . ASN A 1 177 ? 44.616 17.134 36.019 1.00 12.81 177 ASN A CA 1
ATOM 1372 C C . ASN A 1 177 ? 43.596 16.055 36.241 1.00 13.56 177 ASN A C 1
ATOM 1373 O O . ASN A 1 177 ? 43.650 15.369 37.289 1.00 17.53 177 ASN A O 1
ATOM 1378 N N . ASN A 1 178 ? 42.596 15.903 35.371 1.00 11.43 178 ASN A N 1
ATOM 1379 C CA . ASN A 1 178 ? 41.548 14.904 35.528 1.00 13.62 178 ASN A CA 1
ATOM 1380 C C . ASN A 1 178 ? 41.409 13.988 34.323 1.00 10.68 178 ASN A C 1
ATOM 1381 O O . ASN A 1 178 ? 40.535 13.120 34.292 1.00 11.06 178 ASN A O 1
ATOM 1386 N N . ALA A 1 179 ? 42.309 14.103 33.341 1.00 10.68 179 ALA A N 1
ATOM 1387 C CA . ALA A 1 179 ? 42.266 13.238 32.165 1.00 9.83 179 ALA A CA 1
ATOM 1388 C C . ALA A 1 179 ? 42.445 11.774 32.548 1.00 10.13 179 ALA A C 1
ATOM 1389 O O . ALA A 1 179 ? 41.839 10.913 31.914 1.00 9.91 179 ALA A O 1
ATOM 1391 N N . ASP A 1 180 ? 43.218 11.482 33.595 1.00 10.14 180 ASP A N 1
ATOM 1392 C CA . ASP A 1 180 ? 43.357 10.090 34.022 1.00 9.51 180 ASP A CA 1
ATOM 1393 C C . ASP A 1 180 ? 42.022 9.453 34.399 1.00 10.13 180 ASP A C 1
ATOM 1394 O O . ASP A 1 180 ? 41.735 8.326 33.971 1.00 9.79 180 ASP A O 1
ATOM 1399 N N . GLN A 1 181 ? 41.164 10.158 35.129 1.00 8.90 181 GLN A N 1
ATOM 1400 C CA . GLN A 1 181 ? 39.837 9.677 35.501 1.00 12.60 181 GLN A CA 1
ATOM 1401 C C . GLN A 1 181 ? 38.965 9.399 34.280 1.00 8.13 181 GLN A C 1
ATOM 1402 O O . GLN A 1 181 ? 38.227 8.422 34.198 1.00 10.55 181 GLN A O 1
ATOM 1408 N N . VAL A 1 182 ? 39.034 10.314 33.300 1.00 9.55 182 VAL A N 1
ATOM 1409 C CA . VAL A 1 182 ? 38.242 10.177 32.081 1.00 8.50 182 VAL A CA 1
ATOM 1410 C C . VAL A 1 182 ? 38.734 9.024 31.226 1.00 7.78 182 VAL A C 1
ATOM 1411 O O . VAL A 1 182 ? 37.963 8.191 30.743 1.00 9.18 182 VAL A O 1
ATOM 1415 N N . TYR A 1 183 ? 40.069 8.938 31.086 1.00 6.99 183 TYR A N 1
ATOM 1416 C CA . TYR A 1 183 ? 40.628 7.830 30.315 1.00 8.20 183 TYR A CA 1
ATOM 1417 C C . TYR A 1 183 ? 40.240 6.502 30.967 1.00 9.07 183 TYR A C 1
ATOM 1418 O O . TYR A 1 183 ? 39.848 5.546 30.278 1.00 8.71 183 TYR A O 1
ATOM 1427 N N . ALA A 1 184 ? 40.272 6.405 32.300 1.00 8.27 184 ALA A N 1
ATOM 1428 C CA . ALA A 1 184 ? 39.874 5.191 32.986 1.00 8.41 184 ALA A CA 1
ATOM 1429 C C . ALA A 1 184 ? 38.434 4.795 32.693 1.00 10.14 184 ALA A C 1
ATOM 1430 O O . ALA A 1 184 ? 38.103 3.613 32.698 1.00 10.46 184 ALA A O 1
ATOM 1432 N N . SER A 1 185 ? 37.558 5.762 32.465 1.00 8.22 185 SER A N 1
ATOM 1433 C CA . SER A 1 185 ? 36.151 5.510 32.207 1.00 9.10 185 SER A CA 1
ATOM 1434 C C . SER A 1 185 ? 35.860 4.852 30.871 1.00 9.59 185 SER A C 1
ATOM 1435 O O . SER A 1 185 ? 34.737 4.381 30.659 1.00 12.06 185 SER A O 1
ATOM 1438 N N . ASP A 1 186 ? 36.807 4.833 29.953 1.00 9.26 186 ASP A N 1
ATOM 1439 C CA . ASP A 1 186 ? 36.694 4.158 28.674 1.00 11.41 186 ASP A CA 1
ATOM 1440 C C . ASP A 1 186 ? 37.456 2.826 28.812 1.00 12.21 186 ASP A C 1
ATOM 1441 O O . ASP A 1 186 ? 38.676 2.740 28.698 1.00 14.94 186 ASP A O 1
ATOM 1446 N N . PRO A 1 187 ? 36.747 1.748 29.076 1.00 16.89 187 PRO A N 1
ATOM 1447 C CA . PRO A 1 187 ? 37.359 0.446 29.273 1.00 17.00 187 PRO A CA 1
ATOM 1448 C C . PRO A 1 187 ? 38.142 -0.068 28.074 1.00 16.14 187 PRO A C 1
ATOM 1449 O O . PRO A 1 187 ? 39.072 -0.861 28.257 1.00 18.53 187 PRO A O 1
ATOM 1453 N N . THR A 1 188 ? 37.853 0.438 26.874 1.00 16.72 188 THR A N 1
ATOM 1454 C CA . THR A 1 188 ? 38.534 0.046 25.661 1.00 15.84 188 THR A CA 1
ATOM 1455 C C . THR A 1 188 ? 39.855 0.789 25.513 1.00 15.61 188 THR A C 1
ATOM 1456 O O . THR A 1 188 ? 40.707 0.357 24.749 1.00 17.42 188 THR A O 1
ATOM 1460 N N . GLY A 1 189 ? 39.964 1.936 26.187 1.00 13.26 189 GLY A N 1
ATOM 1461 C CA . GLY A 1 189 ? 41.151 2.764 26.109 1.00 14.02 189 GLY A CA 1
ATOM 1462 C C . GLY A 1 189 ? 41.192 3.608 24.837 1.00 11.57 189 GLY A C 1
ATOM 1463 O O . GLY A 1 189 ? 42.191 4.304 24.645 1.00 10.27 189 GLY A O 1
ATOM 1464 N N . ASN A 1 190 ? 40.129 3.591 24.052 1.00 10.42 190 ASN A N 1
ATOM 1465 C CA . ASN A 1 190 ? 40.142 4.295 22.764 1.00 8.76 190 ASN A CA 1
ATOM 1466 C C . ASN A 1 190 ? 39.547 5.685 22.818 1.00 7.29 190 ASN A C 1
ATOM 1467 O O . ASN A 1 190 ? 38.590 6.033 22.139 1.00 8.66 190 ASN A O 1
ATOM 1472 N N . THR A 1 191 ? 40.207 6.493 23.652 1.00 8.34 191 THR A N 1
ATOM 1473 C CA . THR A 1 191 ? 39.894 7.883 23.891 1.00 9.38 191 THR A CA 1
ATOM 1474 C C . THR A 1 191 ? 41.177 8.703 23.798 1.00 9.34 191 THR A C 1
ATOM 1475 O O . THR A 1 191 ? 42.227 8.319 24.311 1.00 9.28 191 THR A O 1
ATOM 1479 N N . VAL A 1 192 ? 41.072 9.821 23.081 1.00 7.88 192 VAL A N 1
ATOM 1480 C CA . VAL A 1 192 ? 42.152 10.773 22.893 1.00 6.12 192 VAL A CA 1
ATOM 1481 C C . VAL A 1 192 ? 41.707 12.148 23.376 1.00 7.56 192 VAL A C 1
ATOM 1482 O O . VAL A 1 192 ? 40.588 12.578 23.070 1.00 7.82 192 VAL A O 1
ATOM 1486 N N . PHE A 1 193 ? 42.558 12.825 24.128 1.00 6.22 193 PHE A N 1
ATOM 1487 C CA . PHE A 1 193 ? 42.252 14.170 24.618 1.00 5.39 193 PHE A CA 1
ATOM 1488 C C . PHE A 1 193 ? 42.676 15.180 23.557 1.00 6.36 193 PHE A C 1
ATOM 1489 O O . PHE A 1 193 ? 43.671 14.986 22.823 1.00 6.40 193 PHE A O 1
ATOM 1497 N N . SER A 1 194 ? 41.958 16.292 23.493 1.00 6.09 194 SER A N 1
ATOM 1498 C CA . SER A 1 194 ? 42.302 17.333 22.511 1.00 5.78 194 SER A CA 1
ATOM 1499 C C . SER A 1 194 ? 42.347 18.705 23.163 1.00 5.81 194 SER A C 1
ATOM 1500 O O . SER A 1 194 ? 41.365 19.143 23.770 1.00 7.37 194 SER A O 1
ATOM 1503 N N . ILE A 1 195 ? 43.483 19.371 23.054 1.00 5.90 195 ILE A N 1
ATOM 1504 C CA . ILE A 1 195 ? 43.645 20.719 23.568 1.00 5.34 195 ILE A CA 1
ATOM 1505 C C . ILE A 1 195 ? 43.545 21.713 22.405 1.00 5.91 195 ILE A C 1
ATOM 1506 O O . ILE A 1 195 ? 43.957 21.430 21.274 1.00 6.83 195 ILE A O 1
ATOM 1511 N N . HIS A 1 196 ? 42.948 22.869 22.638 1.00 6.00 196 HIS A N 1
ATOM 1512 C CA . HIS A 1 196 ? 42.842 23.946 21.667 1.00 5.02 196 HIS A CA 1
ATOM 1513 C C . HIS A 1 196 ? 43.765 25.062 22.160 1.00 6.89 196 HIS A C 1
ATOM 1514 O O . HIS A 1 196 ? 43.587 25.528 23.300 1.00 6.98 196 HIS A O 1
ATOM 1521 N N . MET A 1 197 ? 44.736 25.426 21.328 1.00 6.37 197 MET A N 1
ATOM 1522 C CA . MET A 1 197 ? 45.711 26.416 21.767 1.00 7.20 197 MET A CA 1
ATOM 1523 C C . MET A 1 197 ? 45.602 27.743 21.041 1.00 9.17 197 MET A C 1
ATOM 1524 O O . MET A 1 197 ? 45.971 27.892 19.886 1.00 9.35 197 MET A O 1
ATOM 1529 N N . TYR A 1 198 ? 45.076 28.715 21.805 1.00 7.31 198 TYR A N 1
ATOM 1530 C CA . TYR A 1 198 ? 44.931 30.071 21.332 1.00 8.45 198 TYR A CA 1
ATOM 1531 C C . TYR A 1 198 ? 45.682 31.001 22.269 1.00 9.23 198 TYR A C 1
ATOM 1532 O O . TYR A 1 198 ? 46.818 30.663 22.644 1.00 9.20 198 TYR A O 1
ATOM 1541 N N . GLY A 1 199 ? 45.129 32.111 22.687 1.00 10.05 199 GLY A N 1
ATOM 1542 C CA . GLY A 1 199 ? 45.751 33.098 23.524 1.00 11.15 199 GLY A CA 1
ATOM 1543 C C . GLY A 1 199 ? 46.336 32.704 24.843 1.00 10.34 199 GLY A C 1
ATOM 1544 O O . GLY A 1 199 ? 47.283 33.324 25.353 1.00 15.48 199 GLY A O 1
ATOM 1545 N N . VAL A 1 200 ? 45.802 31.635 25.440 1.00 9.78 200 VAL A N 1
ATOM 1546 C CA . VAL A 1 200 ? 46.348 31.124 26.691 1.00 9.73 200 VAL A CA 1
ATOM 1547 C C . VAL A 1 200 ? 47.767 30.627 26.449 1.00 10.81 200 VAL A C 1
ATOM 1548 O O . VAL A 1 200 ? 48.587 30.598 27.368 1.00 13.07 200 VAL A O 1
ATOM 1552 N N . TYR A 1 201 ? 48.093 30.220 25.220 1.00 9.48 201 TYR A N 1
ATOM 1553 C CA . TYR A 1 201 ? 49.327 29.591 24.834 1.00 9.71 201 TYR A CA 1
ATOM 1554 C C . TYR A 1 201 ? 50.257 30.486 24.026 1.00 10.91 201 TYR A C 1
ATOM 1555 O O . TYR A 1 201 ? 50.873 30.050 23.051 1.00 13.02 201 TYR A O 1
ATOM 1564 N N . SER A 1 202 ? 50.399 31.739 24.458 1.00 12.14 202 SER A N 1
ATOM 1565 C CA . SER A 1 202 ? 51.350 32.622 23.781 1.00 14.23 202 SER A CA 1
ATOM 1566 C C . SER A 1 202 ? 52.769 32.347 24.279 1.00 16.12 202 SER A C 1
ATOM 1567 O O . SER A 1 202 ? 53.680 32.737 23.550 1.00 16.85 202 SER A O 1
ATOM 1570 N N . GLN A 1 203 ? 52.927 31.727 25.437 1.00 15.00 203 GLN A N 1
ATOM 1571 C CA . GLN A 1 203 ? 54.250 31.422 25.955 1.00 18.53 203 GLN A CA 1
ATOM 1572 C C . GLN A 1 203 ? 54.687 29.996 25.661 1.00 15.91 203 GLN A C 1
ATOM 1573 O O . GLN A 1 203 ? 54.012 29.007 25.967 1.00 15.77 203 GLN A O 1
ATOM 1579 N N . ALA A 1 204 ? 55.911 29.861 25.141 1.00 16.60 204 ALA A N 1
ATOM 1580 C CA . ALA A 1 204 ? 56.431 28.536 24.814 1.00 15.68 204 ALA A CA 1
ATOM 1581 C C . ALA A 1 204 ? 56.491 27.618 26.015 1.00 15.54 204 ALA A C 1
ATOM 1582 O O . ALA A 1 204 ? 56.215 26.413 25.915 1.00 14.53 204 ALA A O 1
ATOM 1584 N N . SER A 1 205 ? 56.881 28.118 27.186 1.00 12.92 205 SER A N 1
ATOM 1585 C CA . SER A 1 205 ? 57.012 27.275 28.367 1.00 12.49 205 SER A CA 1
ATOM 1586 C C . SER A 1 205 ? 55.674 26.639 28.732 1.00 12.89 205 SER A C 1
ATOM 1587 O O . SER A 1 205 ? 55.650 25.491 29.151 1.00 13.28 205 SER A O 1
ATOM 1590 N N . THR A 1 206 ? 54.579 27.376 28.584 1.00 13.25 206 THR A N 1
ATOM 1591 C CA . THR A 1 206 ? 53.247 26.880 28.893 1.00 12.09 206 THR A CA 1
ATOM 1592 C C . THR A 1 206 ? 52.802 25.819 27.905 1.00 10.69 206 THR A C 1
ATOM 1593 O O . THR A 1 206 ? 52.175 24.832 28.307 1.00 12.20 206 THR A O 1
ATOM 1597 N N . ILE A 1 207 ? 53.125 25.994 26.636 1.00 10.70 207 ILE A N 1
ATOM 1598 C CA . ILE A 1 207 ? 52.851 24.996 25.611 1.00 9.76 207 ILE A CA 1
ATOM 1599 C C . ILE A 1 207 ? 53.583 23.691 25.911 1.00 7.70 207 ILE A C 1
ATOM 1600 O O . ILE A 1 207 ? 52.996 22.609 25.991 1.00 9.41 207 ILE A O 1
ATOM 1605 N N . THR A 1 208 ? 54.910 23.815 26.113 1.00 10.58 208 THR A N 1
ATOM 1606 C CA . THR A 1 208 ? 55.724 22.628 26.363 1.00 9.56 208 THR A CA 1
ATOM 1607 C C . THR A 1 208 ? 55.307 21.896 27.618 1.00 9.16 208 THR A C 1
ATOM 1608 O O . THR A 1 208 ? 55.222 20.672 27.625 1.00 11.13 208 THR A O 1
ATOM 1612 N N . SER A 1 209 ? 54.983 22.646 28.687 1.00 9.92 209 SER A N 1
ATOM 1613 C CA . SER A 1 209 ? 54.554 22.042 29.924 1.00 10.43 209 SER A CA 1
ATOM 1614 C C . SER A 1 209 ? 53.312 21.189 29.695 1.00 9.30 209 SER A C 1
ATOM 1615 O O . SER A 1 209 ? 53.196 20.087 30.223 1.00 9.99 209 SER A O 1
ATOM 1618 N N . TYR A 1 210 ? 52.364 21.747 28.941 1.00 9.15 210 TYR A N 1
ATOM 1619 C CA . TYR A 1 210 ? 51.106 21.061 28.721 1.00 8.43 210 TYR A CA 1
ATOM 1620 C C . TYR A 1 210 ? 51.291 19.776 27.924 1.00 8.60 210 TYR A C 1
ATOM 1621 O O . TYR A 1 210 ? 50.834 18.703 28.315 1.00 9.14 210 TYR A O 1
ATOM 1630 N N . LEU A 1 211 ? 52.025 19.895 26.810 1.00 7.51 211 LEU A N 1
ATOM 1631 C CA . LEU A 1 211 ? 52.221 18.745 25.932 1.00 6.71 211 LEU A CA 1
ATOM 1632 C C . LEU A 1 211 ? 53.035 17.642 26.607 1.00 7.92 211 LEU A C 1
ATOM 1633 O O . LEU A 1 211 ? 52.648 16.470 26.540 1.00 7.98 211 LEU A O 1
ATOM 1638 N N . GLU A 1 212 ? 54.084 18.046 27.342 1.00 8.30 212 GLU A N 1
ATOM 1639 C CA . GLU A 1 212 ? 54.882 17.047 28.041 1.00 8.58 212 GLU A CA 1
ATOM 1640 C C . GLU A 1 212 ? 54.138 16.373 29.176 1.00 8.64 212 GLU A C 1
ATOM 1641 O O . GLU A 1 212 ? 54.340 15.187 29.457 1.00 10.37 212 GLU A O 1
ATOM 1647 N N . HIS A 1 213 ? 53.201 17.094 29.805 1.00 7.92 213 HIS A N 1
ATOM 1648 C CA . HIS A 1 213 ? 52.434 16.469 30.872 1.00 9.27 213 HIS A CA 1
ATOM 1649 C C . HIS A 1 213 ? 51.738 15.220 30.329 1.00 9.75 213 HIS A C 1
ATOM 1650 O O . HIS A 1 213 ? 51.730 14.153 30.939 1.00 10.07 213 HIS A O 1
ATOM 1657 N N . PHE A 1 214 ? 51.062 15.387 29.187 1.00 7.57 214 PHE A N 1
ATOM 1658 C CA . PHE A 1 214 ? 50.339 14.284 28.575 1.00 6.83 214 PHE A CA 1
ATOM 1659 C C . PHE A 1 214 ? 51.287 13.193 28.087 1.00 7.51 214 PHE A C 1
ATOM 1660 O O . PHE A 1 214 ? 51.069 12.021 28.386 1.00 8.02 214 PHE A O 1
ATOM 1668 N N . VAL A 1 215 ? 52.360 13.577 27.391 1.00 7.50 215 VAL A N 1
ATOM 1669 C CA . VAL A 1 215 ? 53.284 12.567 26.882 1.00 7.39 215 VAL A CA 1
ATOM 1670 C C . VAL A 1 215 ? 53.908 11.770 28.029 1.00 7.72 215 VAL A C 1
ATOM 1671 O O . VAL A 1 215 ? 53.954 10.544 27.974 1.00 10.05 215 VAL A O 1
ATOM 1675 N N . ASN A 1 216 ? 54.399 12.464 29.043 1.00 8.04 216 ASN A N 1
ATOM 1676 C CA . ASN A 1 216 ? 55.033 11.788 30.183 1.00 10.50 216 ASN A CA 1
ATOM 1677 C C . ASN A 1 216 ? 54.095 10.853 30.923 1.00 12.05 216 ASN A C 1
ATOM 1678 O O . ASN A 1 216 ? 54.545 9.813 31.430 1.00 15.91 216 ASN A O 1
ATOM 1683 N N . ALA A 1 217 ? 52.803 11.174 30.989 1.00 8.79 217 ALA A N 1
ATOM 1684 C CA . ALA A 1 217 ? 51.844 10.319 31.663 1.00 10.72 217 ALA A CA 1
ATOM 1685 C C . ALA A 1 217 ? 51.251 9.225 30.796 1.00 9.40 217 ALA A C 1
ATOM 1686 O O . ALA A 1 217 ? 50.522 8.377 31.303 1.00 11.34 217 ALA A O 1
ATOM 1688 N N . GLY A 1 218 ? 51.485 9.255 29.481 1.00 9.73 218 GLY A N 1
ATOM 1689 C CA . GLY A 1 218 ? 50.844 8.280 28.611 1.00 8.93 218 GLY A CA 1
ATOM 1690 C C . GLY A 1 218 ? 49.396 8.666 28.327 1.00 9.13 218 GLY A C 1
ATOM 1691 O O . GLY A 1 218 ? 48.587 7.776 27.993 1.00 11.81 218 GLY A O 1
ATOM 1692 N N . LEU A 1 219 ? 49.011 9.932 28.507 1.00 9.85 219 LEU A N 1
ATOM 1693 C CA . LEU A 1 219 ? 47.646 10.370 28.189 1.00 9.25 219 LEU A CA 1
ATOM 1694 C C . LEU A 1 219 ? 47.642 10.788 26.724 1.00 10.74 219 LEU A C 1
ATOM 1695 O O . LEU A 1 219 ? 48.395 11.685 26.356 1.00 11.56 219 LEU A O 1
ATOM 1700 N N . PRO A 1 220 ? 46.876 10.124 25.864 1.00 8.62 220 PRO A N 1
ATOM 1701 C CA . PRO A 1 220 ? 46.879 10.450 24.444 1.00 7.86 220 PRO A CA 1
ATOM 1702 C C . PRO A 1 220 ? 46.399 11.872 24.241 1.00 7.57 220 PRO A C 1
ATOM 1703 O O . PRO A 1 220 ? 45.392 12.256 24.838 1.00 8.22 220 PRO A O 1
ATOM 1707 N N . LEU A 1 221 ? 47.071 12.588 23.346 1.00 6.67 221 LEU A N 1
ATOM 1708 C CA . LEU A 1 221 ? 46.716 13.981 23.143 1.00 6.02 221 LEU A CA 1
ATOM 1709 C C . LEU A 1 221 ? 46.955 14.423 21.709 1.00 7.44 221 LEU A C 1
ATOM 1710 O O . LEU A 1 221 ? 47.904 13.998 21.046 1.00 8.28 221 LEU A O 1
ATOM 1715 N N . ILE A 1 222 ? 46.063 15.283 21.254 1.00 5.88 222 ILE A N 1
ATOM 1716 C CA . ILE A 1 222 ? 46.214 16.007 20.011 1.00 6.64 222 ILE A CA 1
ATOM 1717 C C . ILE A 1 222 ? 46.001 17.489 20.321 1.00 7.35 222 ILE A C 1
ATOM 1718 O O . ILE A 1 222 ? 45.307 17.839 21.271 1.00 7.86 222 ILE A O 1
ATOM 1723 N N . ILE A 1 223 ? 46.545 18.342 19.444 1.00 5.96 223 ILE A N 1
ATOM 1724 C CA . ILE A 1 223 ? 46.264 19.773 19.475 1.00 5.32 223 ILE A CA 1
ATOM 1725 C C . ILE A 1 223 ? 45.156 19.913 18.414 1.00 5.56 223 ILE A C 1
ATOM 1726 O O . ILE A 1 223 ? 45.457 20.071 17.227 1.00 7.20 223 ILE A O 1
ATOM 1731 N N . GLY A 1 224 ? 43.902 19.770 18.807 1.00 5.80 224 GLY A N 1
ATOM 1732 C CA . GLY A 1 224 ? 42.788 19.728 17.862 1.00 6.68 224 GLY A CA 1
ATOM 1733 C C . GLY A 1 224 ? 42.421 21.023 17.179 1.00 7.07 224 GLY A C 1
ATOM 1734 O O . GLY A 1 224 ? 41.648 21.024 16.215 1.00 7.02 224 GLY A O 1
ATOM 1735 N N . GLU A 1 225 ? 42.842 22.153 17.740 1.00 5.52 225 GLU A N 1
ATOM 1736 C CA . GLU A 1 225 ? 42.725 23.451 17.134 1.00 6.92 225 GLU A CA 1
ATOM 1737 C C . GLU A 1 225 ? 43.914 24.307 17.608 1.00 5.06 225 GLU A C 1
ATOM 1738 O O . GLU A 1 225 ? 44.292 24.174 18.783 1.00 6.60 225 GLU A O 1
ATOM 1744 N N . PHE A 1 226 ? 44.396 25.167 16.735 1.00 5.92 226 PHE A N 1
ATOM 1745 C CA . PHE A 1 226 ? 45.379 26.163 17.146 1.00 8.05 226 PHE A CA 1
ATOM 1746 C C . PHE A 1 226 ? 45.369 27.246 16.060 1.00 8.59 226 PHE A C 1
ATOM 1747 O O . PHE A 1 226 ? 44.939 26.99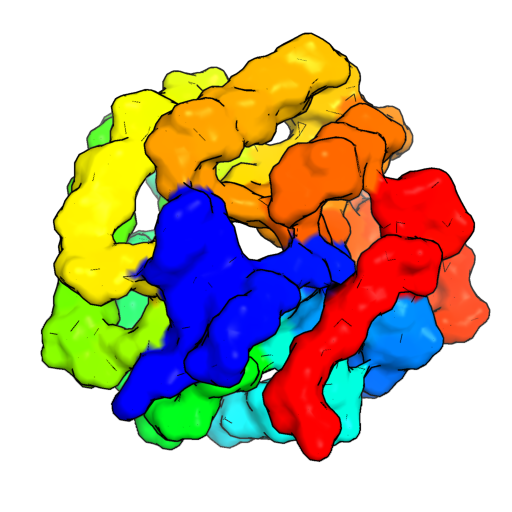1 14.929 1.00 7.99 226 PHE A O 1
ATOM 1755 N N . GLY A 1 227 ? 45.772 28.437 16.481 1.00 8.79 227 GLY A N 1
ATOM 1756 C CA . GLY A 1 227 ? 45.878 29.586 15.595 1.00 10.27 227 GLY A CA 1
ATOM 1757 C C . GLY A 1 227 ? 47.307 30.095 15.498 1.00 12.77 227 GLY A C 1
ATOM 1758 O O . GLY A 1 227 ? 48.262 29.427 15.912 1.00 15.11 227 GLY A O 1
ATOM 1759 N N . HIS A 1 228 ? 47.477 31.324 15.000 1.00 13.70 228 HIS A N 1
ATOM 1760 C CA . HIS A 1 228 ? 48.835 31.864 14.828 1.00 16.27 228 HIS A CA 1
ATOM 1761 C C . HIS A 1 228 ? 49.034 33.159 15.599 1.00 18.79 228 HIS A C 1
ATOM 1762 O O . HIS A 1 228 ? 48.073 33.763 16.066 1.00 17.38 228 HIS A O 1
ATOM 1769 N N . ASP A 1 229 ? 50.288 33.603 15.678 1.00 19.30 229 ASP A N 1
ATOM 1770 C CA . ASP A 1 229 ? 50.698 34.721 16.503 1.00 26.55 229 ASP A CA 1
ATOM 1771 C C . ASP A 1 229 ? 50.197 36.101 16.142 1.00 30.81 229 ASP A C 1
ATOM 1772 O O . ASP A 1 229 ? 50.396 37.017 16.960 1.00 29.87 229 ASP A O 1
ATOM 1777 N N . HIS A 1 230 ? 49.523 36.282 15.018 0.70 32.51 230 HIS A N 1
ATOM 1778 C CA . HIS A 1 230 ? 48.923 37.554 14.654 0.70 37.28 230 HIS A CA 1
ATOM 1779 C C . HIS A 1 230 ? 47.422 37.492 14.938 0.70 37.34 230 HIS A C 1
ATOM 1780 O O . HIS A 1 230 ? 46.630 38.320 14.508 0.70 36.07 230 HIS A O 1
ATOM 1787 N N . SER A 1 231 ? 47.047 36.421 15.624 0.70 37.68 231 SER A N 1
ATOM 1788 C CA . SER A 1 231 ? 45.674 36.181 15.983 0.70 37.29 231 SER A CA 1
ATOM 1789 C C . SER A 1 231 ? 45.374 36.473 17.444 0.70 36.22 231 SER A C 1
ATOM 1790 O O . SER A 1 231 ? 46.262 36.484 18.285 0.70 33.00 231 SER A O 1
ATOM 1791 N N . ASP A 1 232 ? 44.089 36.682 17.701 0.70 37.51 232 ASP A N 1
ATOM 1792 C CA . ASP A 1 232 ? 43.599 36.992 19.032 0.70 39.42 232 ASP A CA 1
ATOM 1793 C C . ASP A 1 232 ? 44.223 36.115 20.108 0.70 38.46 232 ASP A C 1
ATOM 1794 O O . ASP A 1 232 ? 44.010 34.909 20.183 0.70 40.00 232 ASP A O 1
ATOM 1799 N N . GLY A 1 233 ? 45.015 36.746 20.970 0.70 35.94 233 GLY A N 1
ATOM 1800 C CA . GLY A 1 233 ? 45.680 36.048 22.059 0.70 31.80 233 GLY A CA 1
ATOM 1801 C C . GLY A 1 233 ? 47.123 35.723 21.734 0.70 28.95 233 GLY A C 1
ATOM 1802 O O . GLY A 1 233 ? 47.972 35.529 22.604 0.70 27.55 233 GLY A O 1
ATOM 1803 N N . ASN A 1 234 ? 47.473 35.664 20.462 1.00 27.68 234 ASN A N 1
ATOM 1804 C CA . ASN A 1 234 ? 48.802 35.439 19.970 1.00 26.21 234 ASN A CA 1
ATOM 1805 C C . ASN A 1 234 ? 49.405 34.095 20.352 1.00 19.29 234 ASN A C 1
ATOM 1806 O O . ASN A 1 234 ? 50.518 34.041 20.882 1.00 19.26 234 ASN A O 1
ATOM 1811 N N . PRO A 1 235 ? 48.752 32.993 20.028 1.00 16.18 235 PRO A N 1
ATOM 1812 C CA . PRO A 1 235 ? 49.335 31.684 20.277 1.00 12.67 235 PRO A CA 1
ATOM 1813 C C . PRO A 1 235 ? 50.669 31.585 19.543 1.00 15.21 235 PRO A C 1
ATOM 1814 O O . PRO A 1 235 ? 50.757 32.084 18.412 1.00 13.36 235 PRO A O 1
ATOM 1818 N N . ASP A 1 236 ? 51.654 30.932 20.133 1.00 11.90 236 ASP A N 1
ATOM 1819 C CA . ASP A 1 236 ? 52.958 30.760 19.488 1.00 12.67 236 ASP A CA 1
ATOM 1820 C C . ASP A 1 236 ? 52.923 29.552 18.570 1.00 11.27 236 ASP A C 1
ATOM 1821 O O . ASP A 1 236 ? 53.273 28.447 18.993 1.00 12.33 236 ASP A O 1
ATOM 1826 N N . GLU A 1 237 ? 52.469 29.733 17.319 1.00 13.13 237 GLU A N 1
ATOM 1827 C CA . GLU A 1 237 ? 52.337 28.575 16.434 1.00 13.02 237 GLU A CA 1
ATOM 1828 C C . GLU A 1 237 ? 53.665 27.904 16.120 1.00 11.21 237 GLU A C 1
ATOM 1829 O O . GLU A 1 237 ? 53.693 26.694 15.914 1.00 10.70 237 GLU A O 1
ATOM 1835 N N . ASP A 1 238 ? 54.778 28.656 16.073 1.00 10.65 238 ASP A N 1
ATOM 1836 C CA . ASP A 1 238 ? 56.064 28.036 15.816 1.00 9.91 238 ASP A CA 1
ATOM 1837 C C . ASP A 1 238 ? 56.368 26.992 16.884 1.00 11.06 238 ASP A C 1
ATOM 1838 O O . ASP A 1 238 ? 56.837 25.905 16.569 1.00 12.53 238 ASP A O 1
ATOM 1843 N N . THR A 1 239 ? 56.135 27.348 18.155 1.00 11.38 239 THR A N 1
ATOM 1844 C CA . THR A 1 239 ? 56.379 26.392 19.243 1.00 10.26 239 THR A CA 1
ATOM 1845 C C . THR A 1 239 ? 55.380 25.251 19.240 1.00 10.71 239 THR A C 1
ATOM 1846 O O . THR A 1 239 ? 55.744 24.098 19.469 1.00 10.81 239 THR A O 1
ATOM 1850 N N . ILE A 1 240 ? 54.122 25.560 18.969 1.00 9.88 240 ILE A N 1
ATOM 1851 C CA . ILE A 1 240 ? 53.109 24.511 18.916 1.00 9.55 240 ILE A CA 1
ATOM 1852 C C . ILE A 1 240 ? 53.478 23.459 17.877 1.00 9.45 240 ILE A C 1
ATOM 1853 O O . ILE A 1 240 ? 53.474 22.269 18.181 1.00 10.27 240 ILE A O 1
ATOM 1858 N N . MET A 1 241 ? 53.822 23.913 16.669 1.00 7.98 241 MET A N 1
ATOM 1859 C CA . MET A 1 241 ? 54.151 22.991 15.586 1.00 9.23 241 MET A CA 1
ATOM 1860 C C . MET A 1 241 ? 55.466 22.266 15.810 1.00 10.27 241 MET A C 1
ATOM 1861 O O . MET A 1 241 ? 55.569 21.054 15.563 1.00 11.69 241 MET A O 1
ATOM 1866 N N . ALA A 1 242 ? 56.461 22.981 16.329 1.00 10.31 242 ALA A N 1
ATOM 1867 C CA . ALA A 1 242 ? 57.744 22.322 16.587 1.00 10.53 242 ALA A CA 1
ATOM 1868 C C . ALA A 1 242 ? 57.638 21.268 17.675 1.00 9.18 242 ALA A C 1
ATOM 1869 O O . ALA A 1 242 ? 58.226 20.181 17.554 1.00 9.56 242 ALA A O 1
ATOM 1871 N N . GLU A 1 243 ? 56.914 21.602 18.758 1.00 9.01 243 GLU A N 1
ATOM 1872 C CA . GLU A 1 243 ? 56.757 20.658 19.867 1.00 10.99 243 GLU A CA 1
ATOM 1873 C C . GLU A 1 243 ? 55.881 19.483 19.487 1.00 8.26 243 GLU A C 1
ATOM 1874 O O . GLU A 1 243 ? 56.147 18.335 19.886 1.00 9.48 243 GLU A O 1
ATOM 1880 N N . ALA A 1 244 ? 54.841 19.719 18.687 1.00 9.12 244 ALA A N 1
ATOM 1881 C CA . ALA A 1 244 ? 54.015 18.603 18.215 1.00 10.21 244 ALA A CA 1
ATOM 1882 C C . ALA A 1 244 ? 54.876 17.646 17.404 1.00 8.86 244 ALA A C 1
ATOM 1883 O O . ALA A 1 244 ? 54.748 16.434 17.496 1.00 11.14 244 ALA A O 1
ATOM 1885 N N . GLU A 1 245 ? 55.753 18.173 16.553 1.00 8.69 245 GLU A N 1
ATOM 1886 C CA . GLU A 1 245 ? 56.657 17.347 15.768 1.00 9.10 245 GLU A CA 1
ATOM 1887 C C . GLU A 1 245 ? 57.659 16.647 16.671 1.00 8.29 245 GLU A C 1
ATOM 1888 O O . GLU A 1 245 ? 57.820 15.430 16.549 1.00 10.25 245 GLU A O 1
ATOM 1894 N N . ARG A 1 246 ? 58.251 17.357 17.638 1.00 8.52 246 ARG A N 1
ATOM 1895 C CA . ARG A 1 246 ? 59.225 16.708 18.517 1.00 9.98 246 ARG A CA 1
ATOM 1896 C C . ARG A 1 246 ? 58.648 15.566 19.338 1.00 9.20 246 ARG A C 1
ATOM 1897 O O . ARG A 1 246 ? 59.227 14.487 19.494 1.00 10.87 246 ARG A O 1
ATOM 1905 N N . LEU A 1 247 ? 57.445 15.808 19.880 1.00 8.32 247 LEU A N 1
ATOM 1906 C CA . LEU A 1 247 ? 56.761 14.855 20.721 1.00 8.46 247 LEU A CA 1
ATOM 1907 C C . LEU A 1 247 ? 55.872 13.881 19.961 1.00 9.73 247 LEU A C 1
ATOM 1908 O O . LEU A 1 247 ? 55.284 13.001 20.591 1.00 10.04 247 LEU A O 1
ATOM 1913 N N . LYS A 1 248 ? 55.851 13.986 18.640 1.00 10.69 248 LYS A N 1
ATOM 1914 C CA . LYS A 1 248 ? 55.059 13.128 17.784 1.00 9.77 248 LYS A CA 1
ATOM 1915 C C . LYS A 1 248 ? 53.582 13.140 18.188 1.00 9.93 248 LYS A C 1
ATOM 1916 O O . LYS A 1 248 ? 52.953 12.116 18.436 1.00 10.12 248 LYS A O 1
ATOM 1922 N N . LEU A 1 249 ? 53.041 14.350 18.231 1.00 7.88 249 LEU A N 1
ATOM 1923 C CA . LEU A 1 249 ? 51.652 14.576 18.562 1.00 7.36 249 LEU A CA 1
ATOM 1924 C C . LEU A 1 249 ? 50.905 15.116 17.345 1.00 7.04 249 LEU A C 1
ATOM 1925 O O . LEU A 1 249 ? 51.429 15.892 16.555 1.00 7.37 249 LEU A O 1
ATOM 1930 N N . GLY A 1 250 ? 49.644 14.699 17.245 1.00 5.82 250 GLY A N 1
ATOM 1931 C CA . GLY A 1 250 ? 48.800 15.192 16.165 1.00 6.67 250 GLY A CA 1
ATOM 1932 C C . GLY A 1 250 ? 48.453 16.663 16.401 1.00 7.35 250 GLY A C 1
ATOM 1933 O O . GLY A 1 250 ? 48.341 17.148 17.538 1.00 7.09 250 GLY A O 1
ATOM 1934 N N . TYR A 1 251 ? 48.249 17.377 15.296 1.00 6.04 251 TYR A N 1
ATOM 1935 C CA . TYR A 1 251 ? 47.781 18.750 15.341 1.00 6.51 251 TYR A CA 1
ATOM 1936 C C . TYR A 1 251 ? 46.810 18.984 14.192 1.00 6.56 251 TYR A C 1
ATOM 1937 O O . TYR A 1 251 ? 46.888 18.368 13.139 1.00 6.12 251 TYR A O 1
ATOM 1946 N N . ILE A 1 252 ? 45.840 19.859 14.460 1.00 4.04 252 ILE A N 1
ATOM 1947 C CA . ILE A 1 252 ? 44.831 20.259 13.495 1.00 5.10 252 ILE A CA 1
ATOM 1948 C C . ILE A 1 252 ? 44.655 21.770 13.578 1.00 5.66 252 ILE A C 1
ATOM 1949 O O . ILE A 1 252 ? 44.219 22.311 14.610 1.00 6.48 252 ILE A O 1
ATOM 1954 N N . GLY A 1 253 ? 45.056 22.496 12.525 1.00 6.21 253 GLY A N 1
ATOM 1955 C CA . GLY A 1 253 ? 44.885 23.946 12.584 1.00 6.97 253 GLY A CA 1
ATOM 1956 C C . GLY A 1 253 ? 43.456 24.384 12.329 1.00 6.76 253 GLY A C 1
ATOM 1957 O O . GLY A 1 253 ? 42.644 23.682 11.706 1.00 7.61 253 GLY A O 1
ATOM 1958 N N . TRP A 1 254 ? 43.146 25.599 12.771 1.00 7.80 254 TRP A N 1
ATOM 1959 C CA . TRP A 1 254 ? 41.853 26.235 12.503 1.00 8.36 254 TRP A CA 1
ATOM 1960 C C . TRP A 1 254 ? 42.137 27.446 11.625 1.00 7.25 254 TRP A C 1
ATOM 1961 O O . TRP A 1 254 ? 42.959 28.284 12.028 1.00 9.89 254 TRP A O 1
ATOM 1972 N N . SER A 1 255 ? 41.560 27.571 10.453 1.00 8.08 255 SER A N 1
ATOM 1973 C CA . SER A 1 255 ? 40.673 26.646 9.803 1.00 7.92 255 SER A CA 1
ATOM 1974 C C . SER A 1 255 ? 40.800 26.872 8.289 1.00 8.46 255 SER A C 1
ATOM 1975 O O . SER A 1 255 ? 41.421 27.846 7.854 1.00 9.34 255 SER A O 1
ATOM 1978 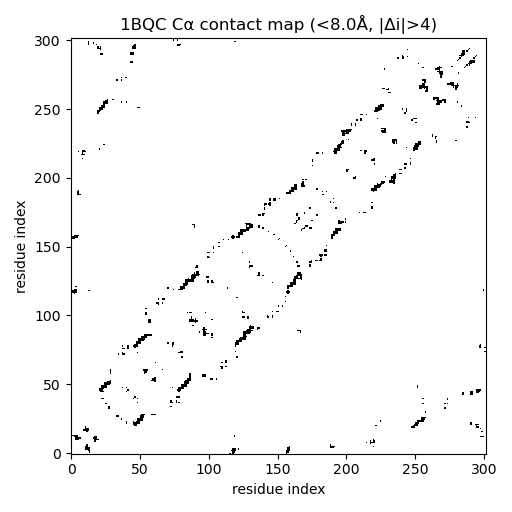N N . TRP A 1 256 ? 40.215 25.984 7.485 1.00 9.10 256 TRP A N 1
ATOM 1979 C CA . TRP A 1 256 ? 40.380 26.048 6.041 1.00 7.96 256 TRP A CA 1
ATOM 1980 C C . TRP A 1 256 ? 39.991 27.393 5.452 1.00 9.20 256 TRP A C 1
ATOM 1981 O O . TRP A 1 256 ? 40.794 27.969 4.720 1.00 10.82 256 TRP A O 1
ATOM 1992 N N . SER A 1 257 ? 38.785 27.855 5.705 1.00 10.77 257 SER A N 1
ATOM 1993 C CA . SER A 1 257 ? 38.315 29.145 5.179 1.00 10.26 257 SER A CA 1
ATOM 1994 C C . SER A 1 257 ? 37.015 29.476 5.894 1.00 10.09 257 SER A C 1
ATOM 1995 O O . SER A 1 257 ? 36.536 28.770 6.783 1.00 12.53 257 SER A O 1
ATOM 1998 N N . GLY A 1 258 ? 36.418 30.604 5.531 1.00 11.97 258 GLY A N 1
ATOM 1999 C CA . GLY A 1 258 ? 35.114 31.007 5.987 1.00 12.98 258 GLY A CA 1
ATOM 2000 C C . GLY A 1 258 ? 34.979 31.539 7.388 1.00 12.27 258 GLY A C 1
ATOM 2001 O O . GLY A 1 258 ? 33.860 31.601 7.917 1.00 15.06 258 GLY A O 1
ATOM 2002 N N . ASN A 1 259 ? 36.088 31.939 8.005 1.00 13.00 259 ASN A N 1
ATOM 2003 C CA . ASN A 1 259 ? 35.947 32.488 9.355 1.00 15.27 259 ASN A CA 1
ATOM 2004 C C . ASN A 1 259 ? 35.082 33.743 9.342 1.00 20.00 259 ASN A C 1
ATOM 2005 O O . ASN A 1 259 ? 35.093 34.520 8.386 1.00 20.90 259 ASN A O 1
ATOM 2010 N N . GLY A 1 260 ? 34.312 33.858 10.416 1.00 21.90 260 GLY A N 1
ATOM 2011 C CA . GLY A 1 260 ? 33.419 35.015 10.546 1.00 30.33 260 GLY A CA 1
ATOM 2012 C C . GLY A 1 260 ? 34.275 36.229 10.890 1.00 35.48 260 GLY A C 1
ATOM 2013 O O . GLY A 1 260 ? 35.488 36.127 11.126 1.00 36.54 260 GLY A O 1
ATOM 2014 N N . GLY A 1 261 ? 33.637 37.387 10.966 0.70 37.06 261 GLY A N 1
ATOM 2015 C CA . GLY A 1 261 ? 34.273 38.634 11.280 0.70 37.87 261 GLY A CA 1
ATOM 2016 C C . GLY A 1 261 ? 35.393 38.644 12.288 0.70 39.10 261 GLY A C 1
ATOM 2017 O O . GLY A 1 261 ? 36.397 39.316 11.964 0.70 39.81 261 GLY A O 1
ATOM 2018 N N . GLY A 1 262 ? 35.345 38.088 13.489 1.00 39.68 262 GLY A N 1
ATOM 2019 C CA . GLY A 1 262 ? 36.462 38.243 14.406 1.00 39.16 262 GLY A CA 1
ATOM 2020 C C . GLY A 1 262 ? 37.706 37.436 14.143 1.00 39.80 262 GLY A C 1
ATOM 2021 O O . GLY A 1 262 ? 38.740 37.692 14.781 1.00 38.03 262 GLY A O 1
ATOM 2022 N N . VAL A 1 263 ? 37.432 36.222 13.103 1.00 38.58 263 VAL A N 1
ATOM 2023 C CA . VAL A 1 263 ? 38.639 35.402 12.996 1.00 35.27 263 VAL A CA 1
ATOM 2024 C C . VAL A 1 263 ? 39.092 35.098 11.589 1.00 33.80 263 VAL A C 1
ATOM 2025 O O . VAL A 1 263 ? 39.847 34.152 11.310 1.00 25.64 263 VAL A O 1
ATOM 2029 N N . GLU A 1 264 ? 38.880 36.179 10.694 1.00 31.02 264 GLU A N 1
ATOM 2030 C CA . GLU A 1 264 ? 39.247 36.020 9.294 1.00 31.06 264 GLU A CA 1
ATOM 2031 C C . GLU A 1 264 ? 40.720 35.735 9.029 1.00 26.30 264 GLU A C 1
ATOM 2032 O O . GLU A 1 264 ? 41.168 35.110 8.061 1.00 22.42 264 GLU A O 1
ATOM 2038 N N . TYR A 1 265 ? 41.548 36.229 9.954 1.00 22.41 265 TYR A N 1
ATOM 2039 C CA . TYR A 1 265 ? 42.976 35.981 9.950 1.00 23.38 265 TYR A CA 1
ATOM 2040 C C . TYR A 1 265 ? 43.233 34.492 10.174 1.00 16.77 265 TYR A C 1
ATOM 2041 O O . TYR A 1 265 ? 44.341 34.060 9.856 1.00 18.38 265 TYR A O 1
ATOM 2050 N N . LEU A 1 266 ? 42.249 33.688 10.589 1.00 14.93 266 LEU A N 1
ATOM 2051 C CA . LEU A 1 266 ? 42.464 32.259 10.699 1.00 12.86 266 LEU A CA 1
ATOM 2052 C C . LEU A 1 266 ? 42.062 31.527 9.425 1.00 11.47 266 LEU A C 1
ATOM 2053 O O . LEU A 1 266 ? 42.171 30.305 9.428 1.00 10.91 266 LEU A O 1
ATOM 2058 N N . ASP A 1 267 ? 41.714 32.224 8.334 1.00 11.47 267 ASP A N 1
ATOM 2059 C CA . ASP A 1 267 ? 41.462 31.505 7.097 1.00 10.18 267 ASP A CA 1
ATOM 2060 C C . ASP A 1 267 ? 42.786 31.024 6.498 1.00 10.76 267 ASP A C 1
ATOM 2061 O O . ASP A 1 267 ? 43.735 31.817 6.371 1.00 13.83 267 ASP A O 1
ATOM 2066 N N . MET A 1 268 ? 42.842 29.761 6.091 1.00 10.94 268 MET A N 1
ATOM 2067 C CA . MET A 1 268 ? 44.044 29.238 5.442 1.00 11.53 268 MET A CA 1
ATOM 2068 C C . MET A 1 268 ? 44.059 29.525 3.949 1.00 12.05 268 MET A C 1
ATOM 2069 O O . MET A 1 268 ? 45.124 29.640 3.331 1.00 11.83 268 MET A O 1
ATOM 2074 N N . VAL A 1 269 ? 42.872 29.525 3.352 1.00 12.36 269 VAL A N 1
ATOM 2075 C CA . VAL A 1 269 ? 42.726 29.886 1.950 1.00 13.12 269 VAL A CA 1
ATOM 2076 C C . VAL A 1 269 ? 41.647 30.968 1.875 1.00 15.61 269 VAL A C 1
ATOM 2077 O O . VAL A 1 269 ? 40.780 31.064 2.735 1.00 15.28 269 VAL A O 1
ATOM 2081 N N . TYR A 1 270 ? 41.707 31.779 0.818 1.00 17.15 270 TYR A N 1
ATOM 2082 C CA . TYR A 1 270 ? 40.714 32.817 0.637 1.00 17.04 270 TYR A CA 1
ATOM 2083 C C . TYR A 1 270 ? 39.489 32.286 -0.098 1.00 16.86 270 TYR A C 1
ATOM 2084 O O . TYR A 1 270 ? 39.559 31.690 -1.175 1.00 18.78 270 TYR A O 1
ATOM 2093 N N . ASN A 1 271 ? 38.339 32.467 0.526 1.00 16.93 271 ASN A N 1
ATOM 2094 C CA . ASN A 1 271 ? 37.048 32.110 -0.042 1.00 21.02 271 ASN A CA 1
ATOM 2095 C C . ASN A 1 271 ? 36.950 30.713 -0.599 1.00 19.75 271 ASN A C 1
ATOM 2096 O O . ASN A 1 271 ? 36.438 30.435 -1.694 1.00 18.63 271 ASN A O 1
ATOM 2101 N N . PHE A 1 272 ? 37.485 29.735 0.139 1.00 14.68 272 PHE A N 1
ATOM 2102 C CA . PHE A 1 272 ? 37.472 28.329 -0.196 1.00 14.69 272 PHE A CA 1
ATOM 2103 C C . PHE A 1 272 ? 38.104 27.964 -1.534 1.00 13.75 272 PHE A C 1
ATOM 2104 O O . PHE A 1 272 ? 37.815 26.919 -2.121 1.00 14.95 272 PHE A O 1
ATOM 2112 N N . ASP A 1 273 ? 39.026 28.803 -1.992 1.00 16.77 273 ASP A N 1
ATOM 2113 C CA . ASP A 1 273 ? 39.773 28.541 -3.206 1.00 18.34 273 ASP A CA 1
ATOM 2114 C C . ASP A 1 273 ? 41.078 27.883 -2.765 1.00 16.40 273 ASP A C 1
ATOM 2115 O O . ASP A 1 273 ? 41.990 28.545 -2.252 1.00 15.77 273 ASP A O 1
ATOM 2120 N N . GLY A 1 274 ? 41.196 26.577 -3.008 1.00 14.67 274 GLY A N 1
ATOM 2121 C CA . GLY A 1 274 ? 42.364 25.812 -2.657 1.00 16.04 274 GLY A CA 1
ATOM 2122 C C . GLY A 1 274 ? 43.674 26.234 -3.281 1.00 18.74 274 GLY A C 1
ATOM 2123 O O . GLY A 1 274 ? 44.732 25.781 -2.844 1.00 20.30 274 GLY A O 1
ATOM 2124 N N . ASP A 1 275 ? 43.657 27.046 -4.328 1.00 20.17 275 ASP A N 1
ATOM 2125 C CA . ASP A 1 275 ? 44.854 27.531 -4.984 1.00 23.58 275 ASP A CA 1
ATOM 2126 C C . ASP A 1 275 ? 45.270 28.906 -4.478 1.00 21.68 275 ASP A C 1
ATOM 2127 O O . ASP A 1 275 ? 46.248 29.445 -5.002 1.00 24.62 275 ASP A O 1
ATOM 2132 N N . ASN A 1 276 ? 44.529 29.463 -3.527 1.00 19.84 276 ASN A N 1
ATOM 2133 C CA . ASN A 1 276 ? 44.826 30.807 -3.037 1.00 17.90 276 ASN A CA 1
ATOM 2134 C C . ASN A 1 276 ? 45.053 30.818 -1.531 1.00 15.98 276 ASN A C 1
ATOM 2135 O O . ASN A 1 276 ? 44.174 31.199 -0.767 1.00 16.37 276 ASN A O 1
ATOM 2140 N N . LEU A 1 277 ? 46.266 30.448 -1.144 1.00 16.21 277 LEU A N 1
ATOM 2141 C CA . LEU A 1 277 ? 46.609 30.385 0.271 1.00 15.13 277 LEU A CA 1
ATOM 2142 C C . LEU A 1 277 ? 46.886 31.769 0.853 1.00 15.62 277 LEU A C 1
ATOM 2143 O O . LEU A 1 277 ? 47.438 32.651 0.206 1.00 18.70 277 LEU A O 1
ATOM 2148 N N . SER A 1 278 ? 46.538 31.912 2.122 1.00 15.68 278 SER A N 1
ATOM 2149 C CA . SER A 1 278 ? 46.854 33.105 2.888 1.00 14.58 278 SER A CA 1
ATOM 2150 C C . SER A 1 278 ? 48.225 32.845 3.503 1.00 13.39 278 SER A C 1
ATOM 2151 O O . SER A 1 278 ? 48.702 31.710 3.501 1.00 14.14 278 SER A O 1
ATOM 2154 N N . PRO A 1 279 ? 48.806 33.824 4.173 1.00 15.73 279 PRO A N 1
ATOM 2155 C CA . PRO A 1 279 ? 50.075 33.632 4.867 1.00 13.94 279 PRO A CA 1
ATOM 2156 C C . PRO A 1 279 ? 49.962 32.529 5.912 1.00 12.55 279 PRO A C 1
ATOM 2157 O O . PRO A 1 279 ? 50.907 31.767 6.150 1.00 14.53 279 PRO A O 1
ATOM 2161 N N . TRP A 1 280 ? 48.826 32.441 6.593 1.00 12.15 280 TRP A N 1
ATOM 2162 C CA . TRP A 1 280 ? 48.559 31.371 7.564 1.00 11.15 280 TRP A CA 1
ATOM 2163 C C . TRP A 1 280 ? 48.482 30.004 6.891 1.00 9.91 280 TRP A C 1
ATOM 2164 O O . TRP A 1 280 ? 49.062 29.040 7.392 1.00 11.79 280 TRP A O 1
ATOM 2175 N N . GLY A 1 281 ? 47.762 29.930 5.770 1.00 11.44 281 GLY A N 1
ATOM 2176 C CA . GLY A 1 281 ? 47.728 28.674 5.008 1.00 10.62 281 GLY A CA 1
ATOM 2177 C C . GLY A 1 281 ? 49.133 28.262 4.599 1.00 13.12 281 GLY A C 1
ATOM 2178 O O . GLY A 1 281 ? 49.515 27.090 4.707 1.00 12.67 281 GLY A O 1
ATOM 2179 N N . GLU A 1 282 ? 49.930 29.200 4.076 1.00 13.03 282 GLU A N 1
ATOM 2180 C CA . GLU A 1 282 ? 51.312 28.930 3.713 1.00 12.41 282 GLU A CA 1
ATOM 2181 C C . GLU A 1 282 ? 52.122 28.440 4.908 1.00 12.52 282 GLU A C 1
ATOM 2182 O O . GLU A 1 282 ? 52.906 27.505 4.805 1.00 13.14 282 GLU A O 1
ATOM 2188 N N . ARG A 1 283 ? 51.952 29.098 6.053 1.00 11.50 283 ARG A N 1
ATOM 2189 C CA . ARG A 1 283 ? 52.667 28.738 7.257 1.00 11.31 283 ARG A CA 1
ATOM 2190 C C . ARG A 1 283 ? 52.367 27.320 7.735 1.00 11.52 283 ARG A C 1
ATOM 2191 O O . ARG A 1 283 ? 53.281 26.541 8.027 1.00 13.00 283 ARG A O 1
ATOM 2199 N N . ILE A 1 284 ? 51.079 26.986 7.859 1.00 9.79 284 ILE A N 1
ATOM 2200 C CA . ILE A 1 284 ? 50.740 25.666 8.413 1.00 9.77 284 ILE A CA 1
ATOM 2201 C C . ILE A 1 284 ? 50.992 24.533 7.437 1.00 9.90 284 ILE A C 1
ATOM 2202 O O . ILE A 1 284 ? 51.425 23.446 7.833 1.00 9.36 284 ILE A O 1
ATOM 2207 N N . PHE A 1 285 ? 50.814 24.791 6.130 1.00 10.47 285 PHE A N 1
ATOM 2208 C CA . PHE A 1 285 ? 51.062 23.727 5.162 1.00 11.29 285 PHE A CA 1
ATOM 2209 C C . PHE A 1 285 ? 52.515 23.627 4.738 1.00 10.89 285 PHE A C 1
ATOM 2210 O O . PHE A 1 285 ? 53.041 22.513 4.597 1.00 11.85 285 PHE A O 1
ATOM 2218 N N . TYR A 1 286 ? 53.166 24.772 4.490 1.00 11.83 286 TYR A N 1
ATOM 2219 C CA . TYR A 1 286 ? 54.498 24.755 3.893 1.00 13.43 286 TYR A CA 1
ATOM 2220 C C . TYR A 1 286 ? 55.642 25.264 4.736 1.00 14.22 286 TYR A C 1
ATOM 2221 O O . TYR A 1 286 ? 56.807 25.177 4.299 1.00 17.82 286 TYR A O 1
ATOM 2230 N N . GLY A 1 287 ? 55.365 25.772 5.941 1.00 14.16 287 GLY A N 1
ATOM 2231 C CA . GLY A 1 287 ? 56.434 26.273 6.797 1.00 13.95 287 GLY A CA 1
ATOM 2232 C C . GLY A 1 287 ? 57.060 25.162 7.618 1.00 17.03 287 GLY A C 1
ATOM 2233 O O . GLY A 1 287 ? 56.706 23.989 7.498 1.00 15.09 287 GLY A O 1
ATOM 2234 N N . PRO A 1 288 ? 58.007 25.529 8.479 1.00 15.57 288 PRO A N 1
ATOM 2235 C CA . PRO A 1 288 ? 58.688 24.602 9.359 1.00 15.39 288 PRO A CA 1
ATOM 2236 C C . PRO A 1 288 ? 57.715 23.785 10.190 1.00 14.67 288 PRO A C 1
ATOM 2237 O O . PRO A 1 288 ? 56.735 24.304 10.729 1.00 13.56 288 PRO A O 1
ATOM 2241 N N . ASN A 1 289 ? 57.930 22.468 10.220 1.00 13.37 289 ASN A N 1
ATOM 2242 C CA . ASN A 1 289 ? 57.076 21.521 10.922 1.00 11.14 289 ASN A CA 1
ATOM 2243 C C . ASN A 1 289 ? 55.653 21.502 10.375 1.00 10.30 289 ASN A C 1
ATOM 2244 O O . ASN A 1 289 ? 54.754 21.001 11.054 1.00 10.27 289 ASN A O 1
ATOM 2249 N N . GLY A 1 290 ? 55.434 21.946 9.161 1.00 10.81 290 GLY A N 1
ATOM 2250 C CA . GLY A 1 290 ? 54.164 22.062 8.488 1.00 10.65 290 GLY A CA 1
ATOM 2251 C C . GLY A 1 290 ? 53.612 20.742 8.001 1.00 7.78 290 GLY A C 1
ATOM 2252 O O . GLY A 1 290 ? 54.250 19.699 8.040 1.00 10.73 290 GLY A O 1
ATOM 2253 N N . ILE A 1 291 ? 52.357 20.810 7.543 1.00 9.01 291 ILE A N 1
ATOM 2254 C CA . ILE A 1 291 ? 51.639 19.614 7.109 1.00 7.60 291 ILE A CA 1
ATOM 2255 C C . ILE A 1 291 ? 52.286 18.961 5.890 1.00 10.50 291 ILE A C 1
ATOM 2256 O O . ILE A 1 291 ? 52.513 17.755 5.915 1.00 10.70 291 ILE A O 1
ATOM 2261 N N . ALA A 1 292 ? 52.632 19.743 4.867 1.00 9.20 292 ALA A N 1
ATOM 2262 C CA . ALA A 1 292 ? 53.173 19.103 3.663 1.00 11.08 292 ALA A CA 1
ATOM 2263 C C . ALA A 1 292 ? 54.495 18.407 3.957 1.00 10.02 292 ALA A C 1
ATOM 2264 O O . ALA A 1 292 ? 54.781 17.366 3.353 1.00 12.75 292 ALA A O 1
ATOM 2266 N N . SER A 1 293 ? 55.334 18.982 4.827 1.00 10.62 293 SER A N 1
ATOM 2267 C CA . SER A 1 293 ? 56.624 18.352 5.078 1.00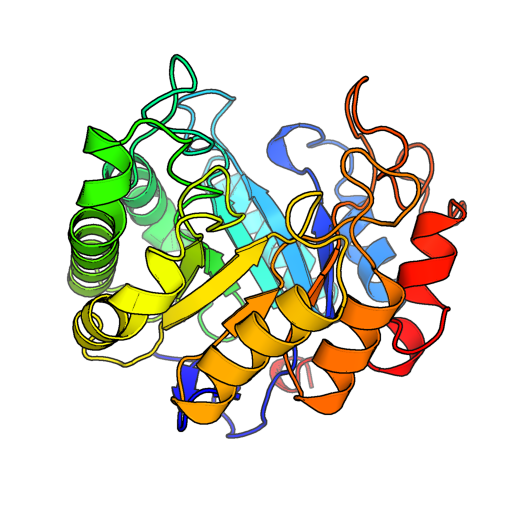 11.27 293 SER A CA 1
ATOM 2268 C C . SER A 1 293 ? 56.583 17.191 6.057 1.00 10.68 293 SER A C 1
ATOM 2269 O O . SER A 1 293 ? 57.492 16.363 6.031 1.00 12.05 293 SER A O 1
ATOM 2272 N N . THR A 1 294 ? 55.562 17.130 6.920 1.00 11.64 294 THR A N 1
ATOM 2273 C CA . THR A 1 294 ? 55.564 16.126 7.965 1.00 11.65 294 THR A CA 1
ATOM 2274 C C . THR A 1 294 ? 54.483 15.065 7.865 1.00 9.67 294 THR A C 1
ATOM 2275 O O . THR A 1 294 ? 54.683 13.979 8.404 1.00 11.40 294 THR A O 1
ATOM 2279 N N . ALA A 1 295 ? 53.368 15.362 7.226 1.00 10.06 295 ALA A N 1
ATOM 2280 C CA . ALA A 1 295 ? 52.243 14.447 7.211 1.00 7.36 295 ALA A CA 1
ATOM 2281 C C . ALA A 1 295 ? 52.434 13.193 6.384 1.00 9.05 295 ALA A C 1
ATOM 2282 O O . ALA A 1 295 ? 52.958 13.246 5.274 1.00 10.92 295 ALA A O 1
ATOM 2284 N N . LYS A 1 296 ? 51.927 12.098 6.930 1.00 9.06 296 LYS A N 1
ATOM 2285 C CA . LYS A 1 296 ? 51.878 10.826 6.226 1.00 7.72 296 LYS A CA 1
ATOM 2286 C C . LYS A 1 296 ? 50.423 10.365 6.122 1.00 7.73 296 LYS A C 1
ATOM 2287 O O . LYS A 1 296 ? 49.690 10.353 7.115 1.00 8.57 296 LYS A O 1
ATOM 2293 N N . GLU A 1 297 ? 50.018 9.948 4.915 1.00 8.34 297 GLU A N 1
ATOM 2294 C CA . GLU A 1 297 ? 48.675 9.390 4.750 1.00 7.09 297 GLU A CA 1
ATOM 2295 C C . GLU A 1 297 ? 48.484 8.164 5.640 1.00 8.34 297 GLU A C 1
ATOM 2296 O O . GLU A 1 297 ? 49.421 7.405 5.893 1.00 9.11 297 GLU A O 1
ATOM 2302 N N . ALA A 1 298 ? 47.249 7.961 6.107 1.00 7.72 298 ALA A N 1
ATOM 2303 C CA . ALA A 1 298 ? 46.914 6.755 6.850 1.00 7.35 298 ALA A CA 1
ATOM 2304 C C . ALA A 1 298 ?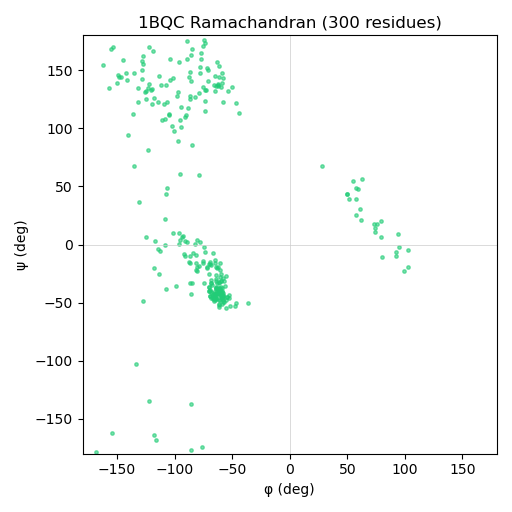 47.119 5.559 5.924 1.00 7.84 298 ALA A C 1
ATOM 2305 O O . ALA A 1 298 ? 46.720 5.555 4.757 1.00 8.42 298 ALA A O 1
ATOM 2307 N N . VAL A 1 299 ? 47.727 4.509 6.454 1.00 6.66 299 VAL A N 1
ATOM 2308 C CA . VAL A 1 299 ? 48.005 3.306 5.681 1.00 8.55 299 VAL A CA 1
ATOM 2309 C C . VAL A 1 299 ? 46.763 2.528 5.302 1.00 10.36 299 VAL A C 1
ATOM 2310 O O . VAL A 1 299 ? 46.791 1.791 4.300 1.00 11.40 299 VAL A O 1
ATOM 2314 N N . ILE A 1 300 ? 45.632 2.759 5.959 1.00 7.84 300 ILE A N 1
ATOM 2315 C CA . ILE A 1 300 ? 44.392 2.072 5.575 1.00 7.86 300 ILE A CA 1
ATOM 2316 C C . ILE A 1 300 ? 44.018 2.347 4.123 1.00 7.90 300 ILE A C 1
ATOM 2317 O O . ILE A 1 300 ? 43.428 1.476 3.467 1.00 10.16 300 ILE A O 1
ATOM 2322 N N . PHE A 1 301 ? 44.394 3.496 3.561 1.00 9.23 301 PHE A N 1
ATOM 2323 C CA . PHE A 1 301 ? 44.030 3.827 2.192 1.00 9.68 301 PHE A CA 1
ATOM 2324 C C . PHE A 1 301 ? 44.794 3.006 1.167 1.00 13.07 301 PHE A C 1
ATOM 2325 O O . PHE A 1 301 ? 44.333 2.900 0.036 1.00 16.52 301 PHE A O 1
ATOM 2333 N N . GLY A 1 302 ? 45.912 2.438 1.556 1.00 12.45 302 GLY A N 1
ATOM 2334 C CA . GLY A 1 302 ? 46.686 1.570 0.662 1.00 14.23 302 GLY A CA 1
ATOM 2335 C C . GLY A 1 302 ? 46.197 0.138 0.925 1.00 17.06 302 GLY A C 1
ATOM 2336 O O . GLY A 1 302 ? 46.488 -0.680 0.025 1.00 18.30 302 GLY A O 1
#

InterPro domains:
  IPR001547 Glycoside hydrolase, family 5 [PF00150] (11-257)
  IPR017853 Glycoside hydrolase superfamily [SSF51445] (2-279)

Secondary structure (DSSP, 8-state):
---SEEETTEEE-TTS-B---EEEEE-TTT-TT-TTHHHHHHHTT-SEEEEEE--SSSS----HHHHHHHHHHHHHTT-EEEEEEGGGTTTTTSTTPPPHHHHHHHHHHTHHHHTT-TTTEEEE-SSS---S-HHHHTTHHHHHHHHHHHHHHTT--SPEEEE-TTTTT-TT-HHHHHHHHHHHT-TT--EEEEEEESGGG-SHHHHHHHHHHHHHHT--EEEEEE--TTSTT---HHHHHHHHHHHT-EEEES-SS---TTTGGG-SBGGG-TT-B-HHHHHHHHSTT-HHHH----GGG-

Solvent-accessible surface area: 10848 Å² total; per-residue (Å²): 97,70,0,1,37,11,91,135,17,54,14,30,6,62,98,32,94,60,10,54,2,2,0,0,0,0,3,4,20,86,58,83,118,42,43,77,0,0,48,32,0,49,86,27,31,1,2,0,0,0,0,0,0,0,16,36,69,87,71,92,103,7,23,51,97,52,0,44,73,0,5,44,35,0,63,138,30,98,0,0,0,0,0,0,0,17,0,0,17,0,68,36,96,58,98,52,14,0,42,11,74,80,0,0,70,8,0,56,78,0,76,100,30,0,63,59,35,11,37,43,0,1,0,1,1,1,1,17,3,4,0,56,57,92,80,32,10,83,26,0,9,78,54,2,12,52,3,0,88,87,0,36,96,23,32,1,64,0,0,0,2,4,2,0,0,2,75,0,29,0,129,59,47,23,0,49,97,49,0,94,93,0,58,79,17,4,118,68,11,8,0,5,0,1,0,0,0,38,25,53,4,48,117,42,82,59,0,34,49,2,0,56,56,0,47,125,64,37,19,3,8,6,0,1,7,0,0,18,65,161,5,120,34,83,1,33,14,78,25,0,0,39,21,0,66,134,19,110,13,6,0,0,0,24,1,0,1,18,25,51,72,67,48,110,72,7,15,0,0,96,131,11,68,10,142,67,31,7,107,9,0,85,40,0,0,111,15,97,43,0,0,45,86,30,19,158,67,0,65,62,32,96

CATH classification: 3.20.20.80

Radius of gyration: 17.18 Å; Cα contacts (8 Å, |Δi|>4): 721; chains: 1; bounding box: 38×43×43 Å

Foldseek 3Di:
DAAWFDDLLFIDGPVGHTAAFAAAEDECQVCVPLLVLLLLRVVLFGQAYEYEAALCQPGRHQAQVNVLVSLVSCLVNLHQYEYEHAQLFAPPHDPRGDALVSLLVSVLNNVVSCPPCQNRYEYASHAQRHAPNVVVLVCQQVSLLVSLLSCVVSPDNHQYEYAHHNRRACLVCSCVVCVVSSCVSNVRSRYAYEGAFELSAQDLVVLLVSVVSSLVVSHHYAPAEYAAQVADNGHDVVSNLVSCVVSSHHYYYPHCADDPVRGRVSHQAYPSDSVGGDVRVCCQSPNVSHNSVDHDRRPVSD

Organism: Thermobifida fusca (NCBI:txid2021)